Protein AF-A0A833H397-F1 (afdb_monomer)

Foldseek 3Di:
DDPVVVVVVVVVVVVVPCPPVPPPPPPLAAQPDAQCCQLVQVVCLVVVHWHPDKAWDFDRHRLNVQKNAFAAADDDADDDDPCVVPDSVPDPVRRSCRRCQQGLVQQAVPDLQGWHWGHDPFQQAFIKGKDFQFPFQKKKWFWFRLNDPQRRQQEKTFFKKKKWKKWFLDWDADPGGIMGTRIHTFDIDMDGDDSDSDIDMDGHPDRPDPVDPSVSTPTMMIMIGRHDIDHHPHYRITIIRYMYGDDDPDD

Solvent-accessible surface area (backbone atoms only — not comparable to full-atom values): 13464 Å² total; per-residue (Å²): 134,60,74,67,59,56,53,53,52,51,53,53,51,52,66,76,64,51,86,74,79,70,64,79,73,79,72,92,60,36,43,78,59,64,24,80,54,50,63,60,53,50,52,36,26,70,72,72,42,80,56,82,60,72,46,43,54,27,83,57,39,48,16,28,72,28,15,32,40,38,33,71,61,79,82,86,74,69,81,77,49,73,59,46,72,74,32,92,85,42,76,54,60,70,44,34,52,43,36,31,50,16,21,34,46,25,19,61,67,87,40,49,69,37,22,18,24,40,46,56,92,50,63,36,72,71,37,36,41,40,45,81,34,51,85,41,58,32,32,37,36,24,44,7,35,52,62,38,78,64,49,30,49,28,24,11,22,58,27,26,33,38,41,29,40,32,38,19,60,33,65,46,80,54,101,62,36,41,38,38,20,58,46,39,58,66,37,65,42,76,48,80,49,76,100,46,89,46,82,44,79,43,78,48,52,72,69,69,86,79,85,61,61,69,93,59,51,69,38,24,34,40,34,43,29,31,69,39,65,44,82,29,79,73,42,48,44,27,23,34,6,32,50,42,52,40,75,73,79,83,125

Mean predicted aligned error: 8.49 Å

pLDDT: mean 86.33, std 15.94, range [33.84, 98.88]

Organism: NCBI:txid183

Sequence (251 aa):
MNRISALIVSLLLFVLHAPSLLAQGYEGSACTKQNAELKRQLSSLRSGGPSSLSLHWAFLYGAEMFSSSYLKAEGAAPVLTKAEHEDPLVGTEGYDAWTCMYSAYRAQDNDTKTAWSEGVPGAGIGELLMVPVGTAKQARIWIGFGKTTELFKRNNRPKRVRLTILQAYGGGATQMGMAYSSLKYLSSTEVDLVDTNGWQTVALPDAPATGVPEHLIWARLLVIEILDIYKGTHYDDTLISEVQPIENSDG

Structure (mmCIF, N/CA/C/O backbone):
data_AF-A0A833H397-F1
#
_entry.id   AF-A0A833H397-F1
#
loop_
_atom_site.group_PDB
_atom_site.id
_atom_site.type_symbol
_atom_site.label_atom_id
_atom_site.label_alt_id
_atom_site.label_comp_id
_atom_site.label_asym_id
_atom_site.label_entity_id
_atom_site.label_seq_id
_atom_site.pdbx_PDB_ins_code
_atom_site.Cartn_x
_atom_site.Cartn_y
_atom_site.Cartn_z
_atom_site.occupancy
_atom_site.B_iso_or_equiv
_atom_site.auth_seq_id
_atom_site.auth_comp_id
_atom_site.auth_asym_id
_atom_site.auth_atom_id
_atom_site.pdbx_PDB_model_num
ATOM 1 N N . MET A 1 1 ? 33.969 18.673 48.859 1.00 53.72 1 MET A N 1
ATOM 2 C CA . MET A 1 1 ? 33.571 18.512 47.442 1.00 53.72 1 MET A CA 1
ATOM 3 C C . MET A 1 1 ? 33.553 19.886 46.794 1.00 53.72 1 MET A C 1
ATOM 5 O O . MET A 1 1 ? 32.798 20.745 47.231 1.00 53.72 1 MET A O 1
ATOM 9 N N . ASN A 1 2 ? 34.471 20.125 45.855 1.00 54.88 2 ASN A N 1
ATOM 10 C CA . ASN A 1 2 ? 34.707 21.439 45.253 1.00 54.88 2 ASN A CA 1
ATOM 11 C C . ASN A 1 2 ? 33.478 21.912 44.465 1.00 54.88 2 ASN A C 1
ATOM 13 O O . ASN A 1 2 ? 32.912 21.145 43.689 1.00 54.88 2 ASN A O 1
ATOM 17 N N . ARG A 1 3 ? 33.100 23.189 44.617 1.00 55.25 3 ARG A N 1
ATOM 18 C CA . ARG A 1 3 ? 31.973 23.817 43.892 1.00 55.25 3 ARG A CA 1
ATOM 19 C C . ARG A 1 3 ? 32.086 23.683 42.365 1.00 55.25 3 ARG A C 1
ATOM 21 O O . ARG A 1 3 ? 31.074 23.636 41.680 1.00 55.25 3 ARG A O 1
ATOM 28 N N . ILE A 1 4 ? 33.310 23.536 41.858 1.00 58.22 4 ILE A N 1
ATOM 29 C CA . ILE A 1 4 ? 33.620 23.287 40.443 1.00 58.22 4 ILE A CA 1
ATOM 30 C C . ILE A 1 4 ? 33.134 21.895 39.998 1.00 58.22 4 ILE A C 1
ATOM 32 O O . ILE A 1 4 ? 32.574 21.754 38.916 1.00 58.22 4 ILE A O 1
ATOM 36 N N . SER A 1 5 ? 33.258 20.873 40.850 1.00 55.97 5 SER A N 1
ATOM 37 C CA . SER A 1 5 ? 32.817 19.507 40.540 1.00 55.97 5 SER A CA 1
ATOM 38 C C . SER A 1 5 ? 31.290 19.388 40.482 1.00 55.97 5 SER A C 1
ATOM 40 O O . SER A 1 5 ? 30.773 18.639 39.664 1.00 55.97 5 SER A O 1
ATOM 42 N N . ALA A 1 6 ? 30.560 20.157 41.298 1.00 57.22 6 ALA A N 1
ATOM 43 C CA . ALA A 1 6 ? 29.095 20.178 41.262 1.00 57.22 6 ALA A CA 1
ATOM 44 C C . ALA A 1 6 ? 28.550 20.858 39.991 1.00 57.22 6 ALA A C 1
ATOM 46 O O . ALA A 1 6 ? 27.556 20.407 39.428 1.00 57.22 6 ALA A O 1
ATOM 47 N N . LEU A 1 7 ? 29.230 21.902 39.502 1.00 56.59 7 LEU A N 1
ATOM 48 C CA . LEU A 1 7 ? 28.838 22.611 38.281 1.00 56.59 7 LEU A CA 1
ATOM 49 C C . LEU A 1 7 ? 29.063 21.762 37.020 1.00 56.59 7 LEU A C 1
ATOM 51 O O . LEU A 1 7 ? 28.213 21.747 36.134 1.00 56.59 7 LEU A O 1
ATOM 55 N N . ILE A 1 8 ? 30.169 21.011 36.969 1.00 60.28 8 ILE A N 1
ATOM 56 C CA . ILE A 1 8 ? 30.474 20.094 35.859 1.00 60.28 8 ILE A CA 1
ATOM 57 C C . ILE A 1 8 ? 29.466 18.935 35.816 1.00 60.28 8 ILE A C 1
ATOM 59 O O . ILE A 1 8 ? 28.986 18.587 34.741 1.00 60.28 8 ILE A O 1
ATOM 63 N N . VAL A 1 9 ? 29.085 18.382 36.974 1.00 59.19 9 VAL A N 1
ATOM 64 C CA . VAL A 1 9 ? 28.077 17.310 37.051 1.00 59.19 9 VAL A CA 1
ATOM 65 C C . VAL A 1 9 ? 26.685 17.811 36.639 1.00 59.19 9 VAL A C 1
ATOM 67 O O . VAL A 1 9 ? 25.994 17.113 35.900 1.00 59.19 9 VAL A O 1
ATOM 70 N N . SER A 1 10 ? 26.293 19.035 37.018 1.00 57.72 10 SER A N 1
ATOM 71 C CA . SER A 1 10 ? 25.035 19.643 36.547 1.00 57.72 10 SER A CA 1
ATOM 72 C C . SER A 1 10 ? 25.026 19.923 35.042 1.00 57.72 10 SER A C 1
ATOM 74 O O . SER A 1 10 ? 23.998 19.728 34.399 1.00 57.72 10 SER A O 1
ATOM 76 N N . LEU A 1 11 ? 26.152 20.351 34.459 1.00 55.81 11 LEU A N 1
ATOM 77 C CA . LEU A 1 11 ? 26.244 20.595 33.016 1.00 55.81 11 LEU A CA 1
ATOM 78 C C . LEU A 1 11 ? 26.148 19.282 32.216 1.00 55.81 11 LEU A C 1
ATOM 80 O O . LEU A 1 11 ? 25.465 19.229 31.197 1.00 55.81 11 LEU A O 1
ATOM 84 N N . LEU A 1 12 ? 26.760 18.202 32.717 1.00 54.34 12 LEU A N 1
ATOM 85 C CA . LEU A 1 12 ? 26.650 16.854 32.144 1.00 54.34 12 LEU A CA 1
ATOM 86 C C . LEU A 1 12 ? 25.225 16.286 32.238 1.00 54.34 12 LEU A C 1
ATOM 88 O O . LEU A 1 12 ? 24.753 15.670 31.286 1.00 54.34 12 LEU A O 1
ATOM 92 N N . LEU A 1 13 ? 24.511 16.535 33.340 1.00 52.47 13 LEU A N 1
ATOM 93 C CA . LEU A 1 13 ? 23.104 16.141 33.487 1.00 52.47 13 LEU A CA 1
ATOM 94 C C . LEU A 1 13 ? 22.170 16.922 32.550 1.00 52.47 13 LEU A C 1
ATOM 96 O O . LEU A 1 13 ? 21.222 16.341 32.031 1.00 52.47 13 LEU A O 1
ATOM 100 N N . PHE A 1 14 ? 22.463 18.194 32.264 1.00 5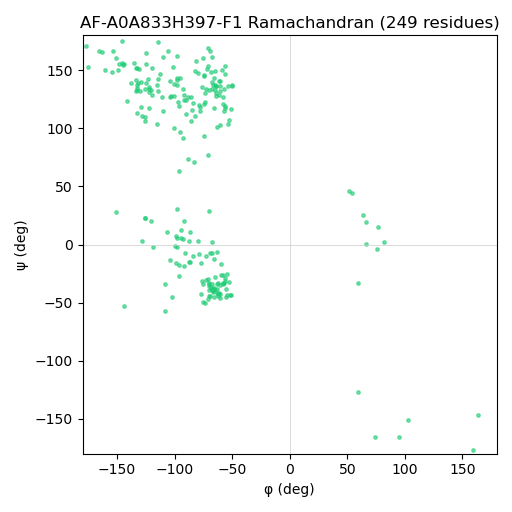0.47 14 PHE A N 1
ATOM 101 C CA . PHE A 1 14 ? 21.707 18.981 31.282 1.00 50.47 14 PHE A CA 1
ATOM 102 C C . PHE A 1 14 ? 21.903 18.488 29.841 1.00 50.47 14 PHE A C 1
ATOM 104 O O . PHE A 1 14 ? 20.942 18.456 29.076 1.00 50.47 14 PHE A O 1
ATOM 111 N N . VAL A 1 15 ? 23.110 18.043 29.475 1.00 51.50 15 VAL A N 1
ATOM 112 C CA . VAL A 1 15 ? 23.371 17.452 28.148 1.00 51.50 15 VAL A CA 1
ATOM 113 C C . VAL A 1 15 ? 22.694 16.083 28.003 1.00 51.50 15 VAL A C 1
ATOM 115 O O . VAL A 1 15 ? 22.192 15.756 26.933 1.00 51.50 15 VAL A O 1
ATOM 118 N N . LEU A 1 16 ? 22.595 15.310 29.089 1.00 48.69 16 LEU A N 1
ATOM 119 C CA . LEU A 1 16 ? 21.897 14.019 29.108 1.00 48.69 16 LEU A CA 1
ATOM 120 C C . LEU A 1 16 ? 20.364 14.140 29.190 1.00 48.69 16 LEU A C 1
ATOM 122 O O . LEU A 1 16 ? 19.676 13.126 29.096 1.00 48.69 16 LEU A O 1
ATOM 126 N N . HIS A 1 17 ? 19.812 15.340 29.400 1.00 43.53 17 HIS A N 1
ATOM 127 C CA . HIS A 1 17 ? 18.365 15.603 29.495 1.00 43.53 17 HIS A CA 1
ATOM 128 C C . HIS A 1 17 ? 17.866 16.600 28.439 1.00 43.53 17 HIS A C 1
ATOM 130 O O . HIS A 1 17 ? 16.789 17.173 28.591 1.00 43.53 17 HIS A O 1
ATOM 136 N N . ALA A 1 18 ? 18.610 16.791 27.348 1.00 40.09 18 ALA A N 1
ATOM 137 C CA . ALA A 1 18 ? 18.117 17.486 26.167 1.00 40.09 18 ALA A CA 1
ATOM 138 C C . ALA A 1 18 ? 17.532 16.462 25.171 1.00 40.09 18 ALA A C 1
ATOM 140 O O . ALA A 1 18 ? 18.266 15.970 24.314 1.00 40.09 18 ALA A O 1
ATOM 141 N N . PRO A 1 19 ? 16.221 16.138 25.208 1.00 43.00 19 PRO A N 1
ATOM 142 C CA . PRO A 1 19 ? 15.596 15.314 24.169 1.00 43.00 19 PRO A CA 1
ATOM 143 C C . PRO A 1 19 ? 15.538 16.020 22.798 1.00 43.00 19 PRO A C 1
ATOM 145 O O . PRO A 1 19 ? 15.027 15.457 21.837 1.00 43.00 19 PRO A O 1
ATOM 148 N N . SER A 1 20 ? 16.068 17.240 22.678 1.00 43.53 20 SER A N 1
ATOM 149 C CA . SER A 1 20 ? 15.933 18.100 21.498 1.00 43.53 20 SER A CA 1
ATOM 150 C C . SER A 1 20 ? 17.120 18.059 20.525 1.00 43.53 20 SER A C 1
ATOM 152 O O . SER A 1 20 ? 17.137 18.831 19.573 1.00 43.53 20 SER A O 1
ATOM 154 N N . LEU A 1 21 ? 18.118 17.195 20.742 1.00 36.12 21 LEU A N 1
ATOM 155 C CA . LEU A 1 21 ? 19.295 17.063 19.860 1.00 36.12 21 LEU A CA 1
ATOM 156 C C . LEU A 1 21 ? 19.208 15.898 18.864 1.00 36.12 21 LEU A C 1
ATOM 158 O O . LEU A 1 21 ? 20.153 15.645 18.125 1.00 36.12 21 LEU A O 1
ATOM 162 N N . LEU A 1 22 ? 18.052 15.241 18.786 1.00 38.09 22 LEU A N 1
ATOM 163 C CA . LEU A 1 22 ? 17.645 14.501 17.596 1.00 38.09 22 LEU A CA 1
ATOM 164 C C . LEU A 1 22 ? 16.739 15.414 16.771 1.00 38.09 22 LEU A C 1
ATOM 166 O O . LEU A 1 22 ? 15.555 15.141 16.585 1.00 38.09 22 LEU A O 1
ATOM 170 N N . ALA A 1 23 ? 17.297 16.532 16.298 1.00 37.75 23 ALA A N 1
ATOM 171 C CA . ALA A 1 23 ? 16.766 17.133 15.086 1.00 37.75 23 ALA A CA 1
ATOM 172 C C . ALA A 1 23 ? 16.713 15.992 14.068 1.00 37.75 23 ALA A C 1
ATOM 174 O O . ALA A 1 23 ? 17.738 15.359 13.809 1.00 37.75 23 ALA A O 1
ATOM 175 N N . GLN A 1 24 ? 15.508 15.648 13.615 1.00 46.12 24 GLN A N 1
ATOM 176 C CA . GLN A 1 24 ? 15.299 14.638 12.590 1.00 46.12 24 GLN A CA 1
ATOM 177 C C . GLN A 1 24 ? 16.179 15.045 11.414 1.00 46.12 24 GLN A C 1
ATOM 179 O O . GLN A 1 24 ? 15.891 16.035 10.743 1.00 46.12 24 GLN A O 1
ATOM 184 N N . GLY A 1 25 ? 17.310 14.359 11.244 1.00 33.84 25 GLY A N 1
ATOM 185 C CA . GLY A 1 25 ? 18.141 14.552 10.075 1.00 33.84 25 GLY A CA 1
ATOM 186 C C . GLY A 1 25 ? 17.239 14.274 8.890 1.00 33.84 25 GLY A C 1
ATOM 187 O O . GLY A 1 25 ? 16.725 13.164 8.769 1.00 33.84 25 GLY A O 1
ATOM 188 N N . TYR A 1 26 ? 16.975 15.301 8.089 1.00 45.09 26 TYR A N 1
ATOM 189 C CA . TYR A 1 26 ? 16.332 15.115 6.805 1.00 45.09 26 TYR A CA 1
ATOM 190 C C . TYR A 1 26 ? 17.264 14.219 5.996 1.00 45.09 26 TYR A C 1
ATOM 192 O O . TYR A 1 26 ? 18.333 14.644 5.556 1.00 45.09 26 TYR A O 1
ATOM 200 N N . GLU A 1 27 ? 16.906 12.944 5.891 1.00 52.56 27 GLU A N 1
ATOM 201 C CA . GLU A 1 27 ? 17.564 12.033 4.974 1.00 52.56 27 GLU A CA 1
ATOM 202 C C . GLU A 1 27 ? 17.052 12.423 3.588 1.00 52.56 27 GLU A C 1
ATOM 204 O O . GLU A 1 27 ? 15.963 12.032 3.183 1.00 52.56 27 GLU A O 1
ATOM 209 N N . GLY A 1 28 ? 17.792 13.295 2.901 1.00 60.03 28 GLY A N 1
ATOM 210 C CA . GLY A 1 28 ? 17.392 13.884 1.618 1.00 60.03 28 GLY A CA 1
ATOM 211 C C . GLY A 1 28 ? 17.395 12.917 0.436 1.00 60.03 28 GLY A C 1
ATOM 212 O O . GLY A 1 28 ? 17.638 13.338 -0.684 1.00 60.03 28 GLY A O 1
ATOM 213 N N . SER A 1 29 ? 17.173 11.625 0.677 1.00 72.38 29 SER A N 1
ATOM 214 C CA . SER A 1 29 ? 17.141 10.577 -0.341 1.00 72.38 29 SER A CA 1
ATOM 215 C C . SER A 1 29 ? 15.904 9.707 -0.140 1.00 72.38 29 SER A C 1
ATOM 217 O O . SER A 1 29 ? 15.822 8.985 0.860 1.00 72.38 29 SER A O 1
ATOM 219 N N . ALA A 1 30 ? 14.959 9.757 -1.079 1.00 83.31 30 ALA A N 1
ATOM 220 C CA . ALA A 1 30 ? 13.710 9.011 -0.978 1.00 83.31 30 ALA A CA 1
ATOM 221 C C . ALA A 1 30 ? 13.921 7.513 -1.258 1.00 83.31 30 ALA A C 1
ATOM 223 O O . ALA A 1 30 ? 14.740 7.130 -2.100 1.00 83.31 30 ALA A O 1
ATOM 224 N N . CYS A 1 31 ? 13.174 6.653 -0.559 1.00 86.00 31 CYS A N 1
ATOM 225 C CA . CYS A 1 31 ? 13.144 5.209 -0.802 1.00 86.00 31 CYS A CA 1
ATOM 226 C C . CYS A 1 31 ? 14.525 4.527 -0.857 1.00 86.00 31 CYS A C 1
ATOM 228 O O . CYS A 1 31 ? 14.781 3.663 -1.705 1.00 86.00 31 CYS A O 1
ATOM 230 N N . THR A 1 32 ? 15.408 4.835 0.094 1.00 80.62 32 THR A N 1
ATOM 231 C CA . THR A 1 32 ? 16.713 4.158 0.230 1.00 80.62 32 THR A CA 1
ATOM 232 C C . THR A 1 32 ? 16.714 3.009 1.244 1.00 80.62 32 THR A C 1
ATOM 234 O O . THR A 1 32 ? 17.594 2.140 1.197 1.00 80.62 32 THR A O 1
ATOM 237 N N . LYS A 1 33 ? 15.716 2.951 2.136 1.00 83.62 33 LYS A N 1
ATOM 238 C CA . LYS A 1 33 ? 15.602 1.963 3.219 1.00 83.62 33 LYS A CA 1
ATOM 239 C C . LYS A 1 33 ? 14.208 1.343 3.254 1.00 83.62 33 LYS A C 1
ATOM 241 O O . LYS A 1 33 ? 13.215 2.042 3.133 1.00 83.62 33 LYS A O 1
ATOM 246 N N . GLN A 1 34 ? 14.141 0.033 3.486 1.00 85.88 34 GLN A N 1
ATOM 247 C CA . GLN A 1 34 ? 12.878 -0.662 3.757 1.00 85.88 34 GLN A CA 1
ATOM 248 C C . GLN A 1 34 ? 12.480 -0.513 5.235 1.00 85.88 34 GLN A C 1
ATOM 250 O O . GLN A 1 34 ? 13.349 -0.465 6.112 1.00 85.88 34 GLN A O 1
ATOM 255 N N . ASN A 1 35 ? 11.178 -0.508 5.531 1.00 89.62 35 ASN A N 1
ATOM 256 C CA . ASN A 1 35 ? 10.671 -0.431 6.900 1.00 89.62 35 ASN A CA 1
ATOM 257 C C . ASN A 1 35 ? 10.526 -1.828 7.534 1.00 89.62 35 ASN A C 1
ATOM 259 O O . ASN A 1 35 ? 9.425 -2.336 7.766 1.00 89.62 35 ASN A O 1
ATOM 263 N N . ALA A 1 36 ? 11.668 -2.427 7.881 1.00 86.38 36 ALA A N 1
ATOM 264 C CA . ALA A 1 36 ? 11.735 -3.745 8.525 1.00 86.38 36 ALA A CA 1
ATOM 265 C C . ALA A 1 36 ? 10.991 -3.815 9.876 1.00 86.38 36 ALA A C 1
ATOM 267 O O . ALA A 1 36 ? 10.695 -4.898 10.382 1.00 86.38 36 ALA A O 1
ATOM 268 N N . GLU A 1 37 ? 10.687 -2.661 10.467 1.00 91.00 37 GLU A N 1
ATOM 269 C CA . GLU A 1 37 ? 10.091 -2.543 11.788 1.00 91.00 37 GLU A CA 1
ATOM 270 C C . GLU A 1 37 ? 8.555 -2.494 11.768 1.00 91.00 37 GLU A C 1
ATOM 272 O O . GLU A 1 37 ? 7.907 -2.799 12.777 1.00 91.00 37 GLU A O 1
ATOM 277 N N . LEU A 1 38 ? 7.953 -2.190 10.612 1.00 93.44 38 LEU A N 1
ATOM 278 C CA . LEU A 1 38 ? 6.513 -1.963 10.487 1.00 93.44 38 LEU A CA 1
ATOM 279 C C . LEU A 1 38 ? 5.680 -3.129 11.024 1.00 93.44 38 LEU A C 1
ATOM 281 O O . LEU A 1 38 ? 4.704 -2.925 11.745 1.00 93.44 38 LEU A O 1
ATOM 285 N N . LYS A 1 39 ? 6.079 -4.367 10.712 1.00 95.00 39 LYS A N 1
ATOM 286 C CA . LYS A 1 39 ? 5.363 -5.575 11.150 1.00 95.00 39 LYS A CA 1
ATOM 287 C C . LYS A 1 39 ? 5.351 -5.714 12.673 1.00 95.00 39 LYS A C 1
ATOM 289 O O . LYS A 1 39 ? 4.318 -6.053 13.259 1.00 95.00 39 LYS A O 1
ATOM 294 N N . ARG A 1 40 ? 6.480 -5.421 13.331 1.00 94.31 40 ARG A N 1
ATOM 295 C CA . ARG A 1 40 ? 6.602 -5.473 14.796 1.00 94.31 40 ARG A CA 1
ATOM 296 C C . ARG A 1 40 ? 5.781 -4.362 15.446 1.00 94.31 40 ARG A C 1
ATOM 298 O O . ARG A 1 40 ? 5.036 -4.632 16.387 1.00 94.31 40 ARG A O 1
ATOM 305 N N . GLN A 1 41 ? 5.850 -3.142 14.912 1.00 93.88 41 GLN A N 1
ATOM 306 C CA . GLN A 1 41 ? 5.050 -2.013 15.398 1.00 93.88 41 GLN A CA 1
ATOM 307 C C . GLN A 1 41 ? 3.549 -2.262 15.243 1.00 93.88 41 GLN A C 1
ATOM 309 O O . GLN A 1 41 ? 2.797 -2.036 16.189 1.00 93.88 41 GLN A O 1
ATOM 314 N N . LEU A 1 42 ? 3.108 -2.787 14.096 1.00 94.88 42 LEU A N 1
ATOM 315 C CA . LEU A 1 42 ? 1.708 -3.146 13.878 1.00 94.88 42 LEU A CA 1
ATOM 316 C C . LEU A 1 42 ? 1.245 -4.229 14.857 1.00 94.88 42 LEU A C 1
ATOM 318 O O . LEU A 1 42 ? 0.148 -4.135 15.404 1.00 94.88 42 LEU A O 1
ATOM 322 N N . SER A 1 43 ? 2.086 -5.233 15.114 1.00 94.06 43 SER A N 1
ATOM 323 C CA . SER A 1 43 ? 1.792 -6.284 16.094 1.00 94.06 43 SER A CA 1
ATOM 324 C C . SER A 1 43 ? 1.635 -5.710 17.507 1.00 94.06 43 SER A C 1
ATOM 326 O O . SER A 1 43 ? 0.676 -6.048 18.196 1.00 94.06 43 SER A O 1
ATOM 328 N N . SER A 1 44 ? 2.510 -4.779 17.901 1.00 94.12 44 SER A N 1
ATOM 329 C CA . SER A 1 44 ? 2.404 -4.052 19.172 1.00 94.12 44 SER A CA 1
ATOM 330 C C . SER A 1 44 ? 1.097 -3.255 19.270 1.00 94.12 44 SER A C 1
ATOM 332 O O . SER A 1 44 ? 0.384 -3.359 20.269 1.00 94.12 44 SER A O 1
ATOM 334 N N . LEU A 1 45 ? 0.725 -2.518 18.214 1.00 93.94 45 LEU A N 1
ATOM 335 C CA . LEU A 1 45 ? -0.538 -1.770 18.163 1.00 93.94 45 LEU A CA 1
ATOM 336 C C . LEU A 1 45 ? -1.759 -2.692 18.300 1.00 93.94 45 LEU A C 1
ATOM 338 O O . LEU A 1 45 ? -2.687 -2.365 19.039 1.00 93.94 45 LEU A O 1
ATOM 342 N N . ARG A 1 46 ? -1.751 -3.852 17.629 1.00 93.38 46 ARG A N 1
ATOM 343 C CA . ARG A 1 46 ? -2.817 -4.868 17.721 1.00 93.38 46 ARG A CA 1
ATOM 344 C C . ARG A 1 46 ? -2.989 -5.398 19.149 1.00 93.38 46 ARG A C 1
ATOM 346 O O . ARG A 1 46 ? -4.114 -5.656 19.561 1.00 93.38 46 ARG A O 1
ATOM 353 N N . SER A 1 47 ? -1.906 -5.513 19.920 1.00 92.88 47 SER A N 1
ATOM 354 C CA . SER A 1 47 ? -1.943 -5.930 21.330 1.00 92.88 47 SER A CA 1
ATOM 355 C C . SER A 1 47 ? -2.184 -4.784 22.327 1.00 92.88 47 SER A C 1
ATOM 357 O O . SER A 1 47 ? -2.007 -4.978 23.527 1.00 92.88 47 SER A O 1
ATOM 359 N N . GLY A 1 48 ? -2.556 -3.584 21.863 1.00 88.31 48 GLY A N 1
ATOM 360 C CA . GLY A 1 48 ? -2.789 -2.418 22.726 1.00 88.31 48 GLY A CA 1
ATOM 361 C C . GLY A 1 48 ? -1.514 -1.739 23.241 1.00 88.31 48 GLY A C 1
ATOM 362 O O . GLY A 1 48 ? -1.575 -0.948 24.181 1.00 88.31 48 GLY A O 1
ATOM 363 N N . GLY A 1 49 ? -0.361 -2.045 22.644 1.00 88.88 49 GLY A N 1
ATOM 364 C CA . GLY A 1 49 ? 0.912 -1.402 22.944 1.00 88.88 49 GLY A CA 1
ATOM 365 C C . GLY A 1 49 ? 0.969 0.059 22.473 1.00 88.88 49 GLY A C 1
ATOM 366 O O . GLY A 1 49 ? 0.118 0.514 21.701 1.00 88.88 49 GLY A O 1
ATOM 367 N N . PRO A 1 50 ? 1.972 0.827 22.933 1.00 84.38 50 PRO A N 1
ATOM 368 C CA . PRO A 1 50 ? 2.126 2.226 22.555 1.00 84.38 50 PRO A CA 1
ATOM 369 C C . PRO A 1 50 ? 2.500 2.378 21.074 1.00 84.38 50 PRO A C 1
ATOM 371 O O . PRO A 1 50 ? 3.233 1.563 20.510 1.00 84.38 50 PRO A O 1
ATOM 374 N N . SER A 1 51 ? 2.051 3.475 20.458 1.00 81.62 51 SER A N 1
ATOM 375 C CA . SER A 1 51 ? 2.478 3.852 19.109 1.00 81.62 51 SER A CA 1
ATOM 376 C C . SER A 1 51 ? 3.863 4.483 19.130 1.00 81.62 51 SER A C 1
ATOM 378 O O . SER A 1 51 ? 4.023 5.591 19.635 1.00 81.62 51 SER A O 1
ATOM 380 N N . SER A 1 52 ? 4.837 3.823 18.505 1.00 80.69 52 SER A N 1
ATOM 381 C CA . SER A 1 52 ? 6.123 4.427 18.118 1.00 80.69 52 SER A CA 1
ATOM 382 C C . SER A 1 52 ? 6.174 4.838 16.641 1.00 80.69 52 SER A C 1
ATOM 384 O O . SER A 1 52 ? 7.172 5.395 16.193 1.00 80.69 52 SER A O 1
ATOM 386 N N . LEU A 1 53 ? 5.101 4.581 15.885 1.00 83.81 53 LEU A N 1
ATOM 387 C CA . LEU A 1 53 ? 4.971 4.971 14.484 1.00 83.81 53 LEU A CA 1
ATOM 388 C C . LEU A 1 53 ? 4.738 6.481 14.367 1.00 83.81 53 LEU A C 1
ATOM 390 O O . LEU A 1 53 ? 3.762 7.015 14.903 1.00 83.81 53 LEU A O 1
ATOM 394 N N . SER A 1 54 ? 5.629 7.133 13.628 1.00 83.25 54 SER A N 1
ATOM 395 C CA . SER A 1 54 ? 5.453 8.474 13.081 1.00 83.25 54 SER A CA 1
ATOM 396 C C . SER A 1 54 ? 5.623 8.355 11.576 1.00 83.25 54 SER A C 1
ATOM 398 O O . SER A 1 54 ? 6.679 7.936 11.108 1.00 83.25 54 SER A O 1
ATOM 400 N N . LEU A 1 55 ? 4.569 8.667 10.836 1.00 88.44 55 LEU A N 1
ATOM 401 C CA . LEU A 1 55 ? 4.508 8.480 9.394 1.00 88.44 55 LEU A CA 1
ATOM 402 C C . LEU A 1 55 ? 4.406 9.834 8.709 1.00 88.44 55 LEU A C 1
ATOM 404 O O . LEU A 1 55 ? 3.711 10.723 9.200 1.00 88.44 55 LEU A O 1
ATOM 408 N N . HIS A 1 56 ? 5.069 9.978 7.568 1.00 87.88 56 HIS A N 1
ATOM 409 C CA . HIS A 1 56 ? 4.999 11.177 6.744 1.00 87.88 56 HIS A CA 1
ATOM 410 C C . HIS A 1 56 ? 4.669 10.774 5.313 1.00 87.88 56 HIS A C 1
ATOM 412 O O . HIS A 1 56 ? 5.452 10.095 4.662 1.00 87.88 56 HIS A O 1
ATOM 418 N N . TRP A 1 57 ? 3.462 11.113 4.873 1.00 84.75 57 TRP A N 1
ATOM 419 C CA . TRP A 1 57 ? 2.993 10.868 3.517 1.00 84.75 57 TRP A CA 1
ATOM 420 C C . TRP A 1 57 ? 3.219 12.126 2.692 1.00 84.75 57 TRP A C 1
ATOM 422 O O . TRP A 1 57 ? 2.420 13.065 2.751 1.00 84.75 57 TRP A O 1
ATOM 432 N N . ALA A 1 58 ? 4.323 12.154 1.958 1.00 81.81 58 ALA A N 1
ATOM 433 C CA . ALA A 1 58 ? 4.653 13.196 1.001 1.00 81.81 58 ALA A CA 1
ATOM 434 C C . ALA A 1 58 ? 4.923 12.582 -0.374 1.00 81.81 58 ALA A C 1
ATOM 436 O O . ALA A 1 58 ? 5.085 11.370 -0.506 1.00 81.81 58 ALA A O 1
ATOM 437 N N . PHE A 1 59 ? 4.933 13.424 -1.409 1.00 77.19 59 PHE A N 1
ATOM 438 C CA . PHE A 1 59 ? 5.286 13.005 -2.765 1.00 77.19 59 PHE A CA 1
ATOM 439 C C . PHE A 1 59 ? 6.646 12.292 -2.751 1.00 77.19 59 PHE A C 1
ATOM 441 O O . PHE A 1 59 ? 7.664 12.944 -2.543 1.00 77.19 59 PHE A O 1
ATOM 448 N N . LEU A 1 60 ? 6.639 10.964 -2.926 1.00 76.88 60 LEU A N 1
ATOM 449 C CA . LEU A 1 60 ? 7.782 10.034 -2.859 1.00 76.88 60 LEU A CA 1
ATOM 450 C C . LEU A 1 60 ? 8.555 9.983 -1.521 1.00 76.88 60 LEU A C 1
ATOM 452 O O . LEU A 1 60 ? 8.995 8.904 -1.130 1.00 76.88 60 LEU A O 1
ATOM 456 N N . TYR A 1 61 ? 8.682 11.085 -0.783 1.00 80.31 61 TYR A N 1
ATOM 457 C CA . TYR A 1 61 ? 9.348 11.139 0.519 1.00 80.31 61 TYR A CA 1
ATOM 458 C C . TYR A 1 61 ? 8.506 10.495 1.622 1.00 80.31 61 TYR A C 1
ATOM 460 O O . TYR A 1 61 ? 7.323 10.801 1.788 1.00 80.31 61 TYR A O 1
ATOM 468 N N . GLY A 1 62 ? 9.128 9.604 2.397 1.00 82.81 62 GLY A N 1
ATOM 469 C CA . GLY A 1 62 ? 8.468 8.877 3.478 1.00 82.81 62 GLY A CA 1
ATOM 470 C C . GLY A 1 62 ? 7.560 7.746 2.994 1.00 82.81 62 GLY A C 1
ATOM 471 O O . GLY A 1 62 ? 7.064 6.977 3.819 1.00 82.81 62 GLY A O 1
ATOM 472 N N . ALA A 1 63 ? 7.382 7.580 1.678 1.00 83.50 63 ALA A N 1
ATOM 473 C CA . ALA A 1 63 ? 6.603 6.498 1.082 1.00 83.50 63 ALA A CA 1
ATOM 474 C C . ALA A 1 63 ? 7.123 5.115 1.504 1.00 83.50 63 ALA A C 1
ATOM 476 O O . ALA A 1 63 ? 6.349 4.178 1.695 1.00 83.50 63 ALA A O 1
ATOM 477 N N . GLU A 1 64 ? 8.431 4.986 1.718 1.00 85.81 64 GLU A N 1
ATOM 478 C CA . GLU A 1 64 ? 9.060 3.773 2.232 1.00 85.81 64 GLU A CA 1
ATOM 479 C C . GLU A 1 64 ? 8.551 3.357 3.619 1.00 85.81 64 GLU A C 1
ATOM 481 O O . GLU A 1 64 ? 8.545 2.169 3.942 1.00 85.81 64 GLU A O 1
ATOM 486 N N . MET A 1 65 ? 8.059 4.303 4.426 1.00 90.56 65 MET A N 1
ATOM 487 C CA . MET A 1 65 ? 7.529 4.023 5.763 1.00 90.56 65 MET A CA 1
ATOM 488 C C . MET A 1 65 ? 6.128 3.405 5.730 1.00 90.56 65 MET A C 1
ATOM 490 O O . MET A 1 65 ? 5.697 2.821 6.726 1.00 90.56 65 MET A O 1
ATOM 494 N N . PHE A 1 66 ? 5.439 3.496 4.590 1.00 94.75 66 PHE A N 1
ATOM 495 C CA . PHE A 1 66 ? 4.076 3.008 4.376 1.00 94.75 66 PHE A CA 1
ATOM 496 C C . PHE A 1 66 ? 4.021 1.601 3.776 1.00 94.75 66 PHE A C 1
ATOM 498 O O . PHE A 1 66 ? 2.965 1.140 3.361 1.00 94.75 66 PHE A O 1
ATOM 505 N N . SER A 1 67 ? 5.130 0.872 3.750 1.00 96.50 67 SER A N 1
ATOM 506 C CA . SER A 1 67 ? 5.129 -0.556 3.422 1.00 96.50 67 SER A CA 1
ATOM 507 C C . SER A 1 67 ? 6.183 -1.278 4.245 1.00 96.50 67 SER A C 1
ATOM 509 O O . SER A 1 67 ? 7.138 -0.649 4.685 1.00 96.50 67 SER A O 1
ATOM 511 N N . SER A 1 68 ? 6.028 -2.579 4.501 1.00 96.50 68 SER A N 1
ATOM 512 C CA . SER A 1 68 ? 7.069 -3.334 5.222 1.00 96.50 68 SER A CA 1
ATOM 513 C C . SER A 1 68 ? 8.316 -3.554 4.369 1.00 96.50 68 SER A C 1
ATOM 515 O O . SER A 1 68 ? 9.428 -3.618 4.892 1.00 96.50 68 SER A O 1
ATOM 517 N N . SER A 1 69 ? 8.131 -3.630 3.055 1.00 96.06 69 SER A N 1
ATOM 518 C CA . SER A 1 69 ? 9.188 -3.676 2.057 1.00 96.06 69 SER A CA 1
ATOM 519 C C . SER A 1 69 ? 8.675 -3.117 0.733 1.00 96.06 69 SER A C 1
ATOM 521 O O . SER A 1 69 ? 7.470 -2.959 0.526 1.00 96.06 69 SER A O 1
ATOM 523 N N . TYR A 1 70 ? 9.607 -2.839 -0.169 1.00 95.75 70 TYR A N 1
ATOM 524 C CA . TYR A 1 70 ? 9.305 -2.588 -1.567 1.00 95.75 70 TYR A CA 1
ATOM 525 C C . TYR A 1 70 ? 10.471 -3.039 -2.447 1.00 95.75 70 TYR A C 1
ATOM 527 O O . TYR A 1 70 ? 11.634 -3.025 -2.007 1.00 95.75 70 TYR A O 1
ATOM 535 N N . LEU A 1 71 ? 10.156 -3.445 -3.677 1.00 95.44 71 LEU A N 1
ATOM 536 C CA . LEU A 1 71 ? 11.149 -3.808 -4.679 1.00 95.44 71 LEU A CA 1
ATOM 537 C C . LEU A 1 71 ? 11.989 -2.577 -5.025 1.00 95.44 71 LEU A C 1
ATOM 539 O O . LEU A 1 71 ? 11.471 -1.507 -5.350 1.00 95.44 71 LEU A O 1
ATOM 543 N N . LYS A 1 72 ? 13.311 -2.711 -4.948 1.00 93.00 72 LYS A N 1
ATOM 544 C CA . LYS A 1 72 ? 14.212 -1.635 -5.366 1.00 93.00 72 LYS A CA 1
ATOM 545 C C . LYS A 1 72 ? 14.237 -1.562 -6.887 1.00 93.00 72 LYS A C 1
ATOM 547 O O . LYS A 1 72 ? 14.164 -2.589 -7.554 1.00 93.00 72 LYS A O 1
ATOM 552 N N . ALA A 1 73 ? 14.374 -0.357 -7.432 1.00 91.25 73 ALA A N 1
ATOM 553 C CA . ALA A 1 73 ? 14.589 -0.221 -8.862 1.00 91.25 73 ALA A CA 1
ATOM 554 C C . ALA A 1 73 ? 15.883 -0.918 -9.295 1.00 91.25 73 ALA A C 1
ATOM 556 O O . ALA A 1 73 ? 16.911 -0.858 -8.617 1.00 91.25 73 ALA A O 1
ATOM 557 N N . GLU A 1 74 ? 15.810 -1.554 -10.457 1.00 87.06 74 GLU A N 1
ATOM 558 C CA . GLU A 1 74 ? 16.947 -2.162 -11.132 1.00 87.06 74 GLU A CA 1
ATOM 559 C C . GLU A 1 74 ? 17.306 -1.364 -12.392 1.00 87.06 74 GLU A C 1
ATOM 561 O O . GLU A 1 74 ? 16.505 -0.593 -12.929 1.00 87.06 74 GLU A O 1
ATOM 566 N N . GLY A 1 75 ? 18.528 -1.564 -12.885 1.00 89.31 75 GLY A N 1
ATOM 567 C CA . GLY A 1 75 ? 19.053 -0.875 -14.062 1.00 89.31 75 GLY A CA 1
ATOM 568 C C . GLY 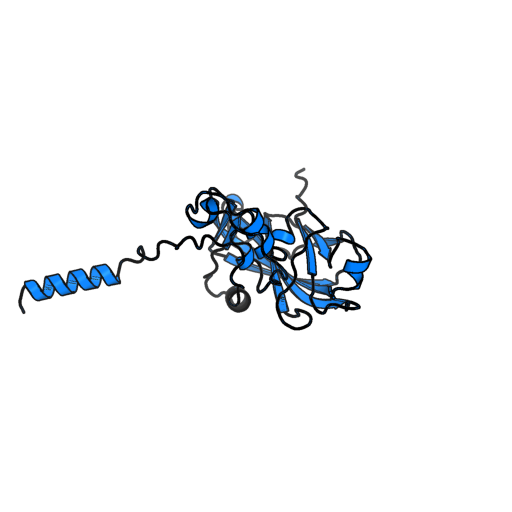A 1 75 ? 19.874 0.369 -13.724 1.00 89.31 75 GLY A C 1
ATOM 569 O O . GLY A 1 75 ? 20.331 0.556 -12.598 1.00 89.31 75 GLY A O 1
ATOM 570 N N . ALA A 1 76 ? 20.120 1.200 -14.738 1.00 90.44 76 ALA A N 1
ATOM 571 C CA . ALA A 1 76 ? 20.906 2.417 -14.581 1.00 90.44 76 ALA A CA 1
ATOM 572 C C . ALA A 1 76 ? 20.056 3.522 -13.940 1.00 90.44 76 ALA A C 1
ATOM 574 O O . ALA A 1 76 ? 19.042 3.933 -14.508 1.00 90.44 76 ALA A O 1
ATOM 575 N N . ALA A 1 77 ? 20.489 4.005 -12.776 1.00 89.88 77 ALA A N 1
ATOM 576 C CA . ALA A 1 77 ? 19.897 5.176 -12.146 1.00 89.88 77 ALA A CA 1
ATOM 577 C C . ALA A 1 77 ? 20.120 6.434 -13.009 1.00 89.88 77 ALA A C 1
ATOM 579 O O . ALA A 1 77 ? 21.154 6.535 -13.684 1.00 89.88 77 ALA A O 1
ATOM 580 N N . PRO A 1 78 ? 19.196 7.411 -12.976 1.00 90.00 78 PRO A N 1
ATOM 581 C CA . PRO A 1 78 ? 19.438 8.734 -13.534 1.00 90.00 78 PRO A CA 1
ATOM 582 C C . PRO A 1 78 ? 20.723 9.341 -12.963 1.00 90.00 78 PRO A C 1
ATOM 584 O O . PRO A 1 78 ? 20.987 9.252 -11.764 1.00 90.00 78 PRO A O 1
ATOM 587 N N . VAL A 1 79 ? 21.534 9.950 -13.827 1.00 89.12 79 VAL A N 1
ATOM 588 C CA . VAL A 1 79 ? 22.750 10.647 -13.398 1.00 89.12 79 VAL A CA 1
ATOM 589 C C . VAL A 1 79 ? 22.344 11.994 -12.823 1.00 89.12 79 VAL A C 1
ATOM 591 O O . VAL A 1 79 ? 21.794 12.823 -13.547 1.00 89.12 79 VAL A O 1
ATOM 594 N N . LEU A 1 80 ? 22.635 12.208 -11.542 1.00 86.50 80 LEU A N 1
ATOM 595 C CA . LEU A 1 80 ? 22.458 13.507 -10.909 1.00 86.50 80 LEU A CA 1
ATOM 596 C C . LEU A 1 80 ? 23.415 14.528 -11.534 1.00 86.50 80 LEU A C 1
ATOM 598 O O . LEU A 1 80 ? 24.591 14.261 -11.799 1.00 86.50 80 LEU A O 1
ATOM 602 N N . THR A 1 81 ? 22.901 15.723 -11.777 1.00 86.56 81 THR A N 1
ATOM 603 C CA . THR A 1 81 ? 23.695 16.877 -12.171 1.00 86.56 81 THR A CA 1
ATOM 604 C C . THR A 1 81 ? 24.590 17.321 -11.018 1.00 86.56 81 THR A C 1
ATOM 606 O O . THR A 1 81 ? 24.356 17.031 -9.845 1.00 86.56 81 THR A O 1
ATOM 609 N N . LYS A 1 82 ? 25.628 18.097 -11.343 1.00 85.44 82 LYS A N 1
ATOM 610 C CA . LYS A 1 82 ? 26.491 18.708 -10.327 1.00 85.44 82 LYS A CA 1
ATOM 611 C C . LYS A 1 82 ? 25.688 19.548 -9.320 1.00 85.44 82 LYS A C 1
ATOM 613 O O . LYS A 1 82 ? 25.993 19.509 -8.137 1.00 85.44 82 LYS A O 1
ATOM 618 N N . ALA A 1 83 ? 24.664 20.267 -9.786 1.00 83.88 83 ALA A N 1
ATOM 619 C CA . ALA A 1 83 ? 23.814 21.087 -8.928 1.00 83.88 83 ALA A CA 1
ATOM 620 C C . ALA A 1 83 ? 22.995 20.233 -7.946 1.00 83.88 83 ALA A C 1
ATOM 622 O O . ALA A 1 83 ? 22.996 20.532 -6.761 1.00 83.88 83 ALA A O 1
ATOM 623 N N . GLU A 1 84 ? 22.388 19.137 -8.411 1.00 83.88 84 GLU A N 1
ATOM 624 C CA . GLU A 1 84 ? 21.647 18.191 -7.554 1.00 83.88 84 GLU A CA 1
ATOM 625 C C . GLU A 1 84 ? 22.550 17.477 -6.534 1.00 83.88 84 GLU A C 1
ATOM 627 O O . GLU A 1 84 ? 22.105 17.095 -5.457 1.00 83.88 84 GLU A O 1
ATOM 632 N N . HIS A 1 85 ? 23.836 17.297 -6.846 1.00 80.19 85 HIS A N 1
ATOM 633 C CA . HIS A 1 85 ? 24.806 16.761 -5.890 1.00 80.19 85 HIS A CA 1
ATOM 634 C C . HIS A 1 85 ? 25.234 17.768 -4.816 1.00 80.19 85 HIS A C 1
ATOM 636 O O . HIS A 1 85 ? 25.565 17.363 -3.701 1.00 80.19 85 HIS A O 1
ATOM 642 N N . GLU A 1 86 ? 25.310 19.053 -5.163 1.00 81.31 86 GLU A N 1
ATOM 643 C CA . GLU A 1 86 ? 25.889 20.095 -4.307 1.00 81.31 86 GLU A CA 1
ATOM 644 C C . GLU A 1 86 ? 24.837 20.857 -3.489 1.00 81.31 86 GLU A C 1
ATOM 646 O O . GLU A 1 86 ? 25.165 21.351 -2.409 1.00 81.31 86 GLU A O 1
ATOM 651 N N . ASP A 1 87 ? 23.592 20.938 -3.967 1.00 74.00 87 ASP A N 1
ATOM 652 C CA . ASP A 1 87 ? 22.513 21.686 -3.325 1.00 74.00 87 ASP A CA 1
ATOM 653 C C . ASP A 1 87 ? 21.280 20.794 -3.076 1.00 74.00 87 ASP A C 1
ATOM 655 O O . ASP A 1 87 ? 20.563 20.460 -4.020 1.00 74.00 87 ASP A O 1
ATOM 659 N N . PRO A 1 88 ? 20.972 20.444 -1.811 1.00 65.31 88 PRO A N 1
ATOM 660 C CA . PRO A 1 88 ? 19.796 19.645 -1.468 1.00 65.31 88 PRO A CA 1
ATOM 661 C C . PRO A 1 88 ? 18.460 20.370 -1.714 1.00 65.31 88 PRO A C 1
ATOM 663 O O . PRO A 1 88 ? 17.404 19.761 -1.546 1.00 65.31 88 PRO A O 1
ATOM 666 N N . LEU A 1 89 ? 18.478 21.662 -2.065 1.00 66.94 89 LEU A N 1
ATOM 667 C CA . LEU A 1 89 ? 17.299 22.417 -2.503 1.00 66.94 89 LEU A CA 1
ATOM 668 C C . LEU A 1 89 ? 17.050 22.292 -4.012 1.00 66.94 89 LEU A C 1
ATOM 670 O O . LEU A 1 89 ? 15.960 22.632 -4.478 1.00 66.94 89 LEU A O 1
ATOM 674 N N . VAL A 1 90 ? 18.034 21.817 -4.780 1.00 72.56 90 VAL A N 1
ATOM 675 C CA . VAL A 1 90 ? 17.855 21.476 -6.191 1.00 72.56 90 VAL A CA 1
ATOM 676 C C . VAL A 1 90 ? 17.242 20.080 -6.244 1.00 72.56 90 VAL A C 1
ATOM 678 O O . VAL A 1 90 ? 17.867 19.096 -5.862 1.00 72.56 90 VAL A O 1
ATOM 681 N N . GLY A 1 91 ? 15.979 20.017 -6.668 1.00 70.94 91 GLY A N 1
ATOM 682 C CA . GLY A 1 91 ? 15.176 18.800 -6.596 1.00 70.94 91 GLY A CA 1
ATOM 683 C C . GLY A 1 91 ? 15.761 17.637 -7.396 1.00 70.94 91 GLY A C 1
ATOM 684 O O . GLY A 1 91 ? 16.156 17.801 -8.545 1.00 70.94 91 GL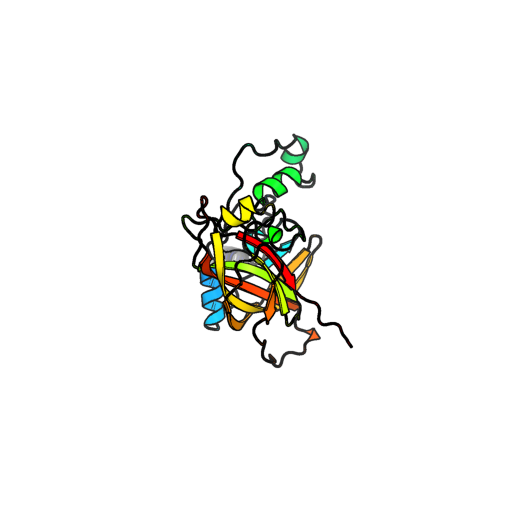Y A O 1
ATOM 685 N N . THR A 1 92 ? 15.738 16.450 -6.796 1.00 82.75 92 THR A N 1
ATOM 686 C CA . THR A 1 92 ? 16.231 15.181 -7.350 1.00 82.75 92 THR A CA 1
ATOM 687 C C . THR A 1 92 ? 15.109 14.330 -7.946 1.00 82.75 92 THR A C 1
ATOM 689 O O . THR A 1 92 ? 15.179 13.103 -7.936 1.00 82.75 92 THR A O 1
ATOM 692 N N . GLU A 1 93 ? 14.056 14.962 -8.477 1.00 82.50 93 GLU A N 1
ATOM 693 C CA . GLU A 1 93 ? 12.775 14.314 -8.806 1.00 82.50 93 GLU A CA 1
ATOM 694 C C . GLU A 1 93 ? 12.922 13.063 -9.680 1.00 82.50 93 GLU A C 1
ATOM 696 O O . GLU A 1 93 ? 12.291 12.042 -9.416 1.00 82.50 93 GLU A O 1
ATOM 701 N N . GLY A 1 94 ? 13.769 13.116 -10.713 1.00 87.25 94 GLY A N 1
ATOM 702 C CA . GLY A 1 94 ? 13.994 11.970 -11.594 1.00 87.25 94 GLY A CA 1
ATOM 703 C C . GLY A 1 94 ? 14.683 10.806 -10.879 1.00 87.25 94 GLY A C 1
ATOM 704 O O . GLY A 1 94 ? 14.315 9.648 -11.083 1.00 87.25 94 GLY A O 1
ATOM 705 N N . TYR A 1 95 ? 15.656 11.112 -10.021 1.00 89.00 95 TYR A N 1
ATOM 706 C CA . TYR A 1 95 ? 16.360 10.119 -9.216 1.00 89.00 95 TYR A CA 1
ATOM 707 C C . TYR A 1 95 ? 15.453 9.535 -8.127 1.00 89.00 95 TYR A C 1
ATOM 709 O O . TYR A 1 95 ? 15.384 8.316 -7.997 1.00 89.00 95 TYR A O 1
ATOM 717 N N . ASP A 1 96 ? 14.687 10.370 -7.424 1.00 88.75 96 ASP A N 1
ATOM 718 C CA . ASP A 1 96 ? 13.728 9.936 -6.404 1.00 88.75 96 ASP A CA 1
ATOM 719 C C . ASP A 1 96 ? 12.592 9.104 -7.013 1.00 88.75 96 ASP A C 1
ATOM 721 O O . ASP A 1 96 ? 12.192 8.080 -6.465 1.00 88.75 96 ASP A O 1
ATOM 725 N N . ALA A 1 97 ? 12.100 9.472 -8.200 1.00 90.06 97 ALA A N 1
ATOM 726 C CA . ALA A 1 97 ? 11.120 8.668 -8.928 1.00 90.06 97 ALA A CA 1
ATOM 727 C C . ALA A 1 97 ? 11.672 7.286 -9.304 1.00 90.06 97 ALA A C 1
ATOM 729 O O . ALA A 1 97 ? 10.905 6.317 -9.330 1.00 90.06 97 ALA A O 1
ATOM 730 N N . TRP A 1 98 ? 12.977 7.197 -9.583 1.00 92.19 98 TRP A N 1
ATOM 731 C CA . TRP A 1 98 ? 13.667 5.939 -9.843 1.00 92.19 98 TRP A CA 1
ATOM 732 C C . TRP A 1 98 ? 13.856 5.128 -8.556 1.00 92.19 98 TRP A C 1
ATOM 734 O O . TRP A 1 98 ? 13.454 3.971 -8.526 1.00 92.19 98 TRP A O 1
ATOM 744 N N . THR A 1 99 ?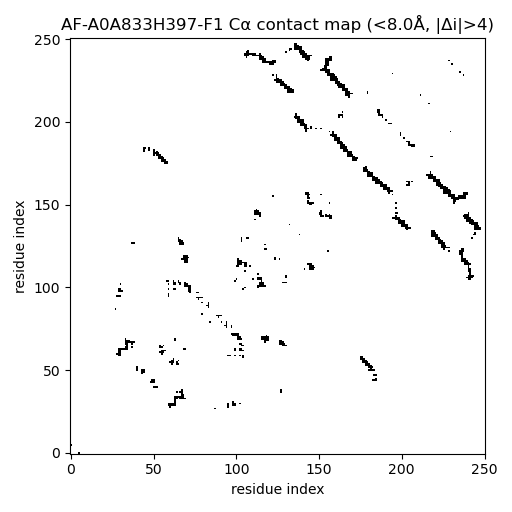 14.373 5.700 -7.464 1.00 92.19 99 THR A N 1
ATOM 745 C CA . THR A 1 99 ? 14.543 4.956 -6.199 1.00 92.19 99 THR A CA 1
ATOM 746 C C . THR A 1 99 ? 13.205 4.498 -5.612 1.00 92.19 99 THR A C 1
ATOM 748 O O . THR A 1 99 ? 13.110 3.397 -5.067 1.00 92.19 99 THR A O 1
ATOM 751 N N . CYS A 1 100 ? 12.151 5.297 -5.784 1.00 92.81 100 CYS A N 1
ATOM 752 C CA . CYS A 1 100 ? 10.783 5.010 -5.360 1.00 92.81 100 CYS A CA 1
ATOM 753 C C . CYS A 1 100 ? 9.922 4.319 -6.432 1.00 92.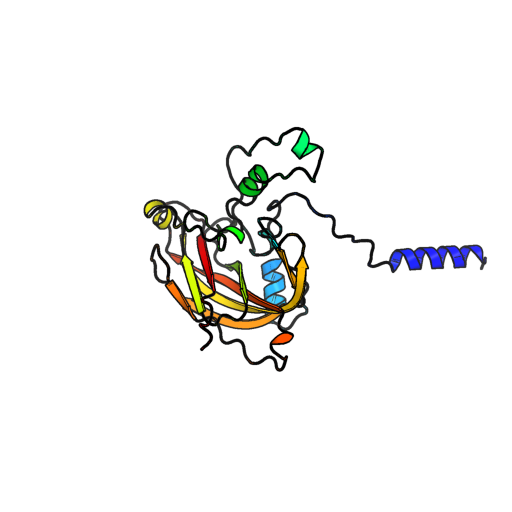81 100 CYS A C 1
ATOM 755 O O . CYS A 1 100 ? 8.691 4.367 -6.352 1.00 92.81 100 CYS A O 1
ATOM 757 N N . MET A 1 101 ? 10.523 3.682 -7.444 1.00 94.81 101 MET A N 1
ATOM 758 C CA . MET A 1 101 ? 9.791 3.102 -8.583 1.00 94.81 101 MET A CA 1
ATOM 759 C C . MET A 1 101 ? 8.659 2.147 -8.182 1.00 94.81 101 MET A C 1
ATOM 761 O O . MET A 1 101 ? 7.648 2.115 -8.876 1.00 94.81 101 MET A O 1
ATOM 765 N N . TYR A 1 102 ? 8.815 1.419 -7.072 1.00 96.19 102 TYR A N 1
ATOM 766 C CA . TYR A 1 102 ? 7.825 0.465 -6.560 1.00 96.19 102 TYR A CA 1
ATOM 767 C C . TYR A 1 102 ? 7.419 0.724 -5.101 1.00 96.19 102 TYR A C 1
ATOM 769 O O . TYR A 1 102 ? 6.990 -0.195 -4.404 1.00 96.19 102 TYR A O 1
ATOM 777 N N . SER A 1 103 ? 7.586 1.954 -4.602 1.00 95.94 103 SER A N 1
ATOM 778 C CA . SER A 1 103 ? 7.255 2.297 -3.211 1.00 95.94 103 SER A CA 1
ATOM 779 C C . SER A 1 103 ? 5.742 2.312 -2.953 1.00 95.94 103 SER A C 1
ATOM 781 O O . SER A 1 103 ? 4.938 2.292 -3.883 1.00 95.94 103 SER A O 1
ATOM 783 N N . ALA A 1 104 ? 5.332 2.394 -1.682 1.00 96.62 104 ALA A N 1
ATOM 784 C CA . ALA A 1 104 ? 3.915 2.442 -1.298 1.00 96.62 104 ALA A CA 1
ATOM 785 C C . ALA A 1 104 ? 3.137 3.596 -1.955 1.00 96.62 104 ALA A C 1
ATOM 787 O O . ALA A 1 104 ? 1.943 3.465 -2.212 1.00 96.62 104 ALA A O 1
ATOM 788 N N . TYR A 1 105 ? 3.814 4.708 -2.269 1.00 95.00 105 TYR A N 1
ATOM 789 C CA . TYR A 1 105 ? 3.209 5.853 -2.954 1.00 95.00 105 TYR A CA 1
ATOM 790 C C . TYR A 1 105 ? 2.610 5.463 -4.310 1.00 95.00 105 TYR A C 1
ATOM 792 O O . TYR A 1 105 ? 1.566 5.979 -4.691 1.00 95.00 105 TYR A O 1
ATOM 800 N N . ARG A 1 106 ? 3.225 4.495 -5.001 1.00 96.75 106 ARG A N 1
ATOM 801 C CA . ARG A 1 106 ? 2.784 3.986 -6.307 1.00 96.75 106 ARG A CA 1
ATOM 802 C C . ARG A 1 106 ? 1.487 3.194 -6.270 1.00 96.75 106 ARG A C 1
ATOM 804 O O . ARG A 1 106 ? 1.015 2.812 -7.325 1.00 96.75 106 ARG A O 1
ATOM 811 N N . ALA A 1 107 ? 0.961 2.904 -5.082 1.00 97.75 107 ALA A N 1
ATOM 812 C CA . ALA A 1 107 ? -0.363 2.324 -4.914 1.00 97.75 107 ALA A CA 1
ATOM 813 C C . ALA A 1 107 ? -1.445 3.387 -4.663 1.00 97.75 107 ALA A C 1
ATOM 815 O O . ALA A 1 107 ? -2.572 3.030 -4.337 1.00 97.75 107 ALA A O 1
ATOM 816 N N . GLN A 1 108 ? -1.118 4.678 -4.733 1.00 95.50 108 GLN A N 1
ATOM 817 C CA . GLN A 1 108 ? -2.072 5.773 -4.552 1.00 95.50 108 GLN A CA 1
ATOM 818 C C . GLN A 1 108 ? -1.635 7.017 -5.351 1.00 95.50 108 GLN A C 1
ATOM 820 O O . GLN A 1 108 ? -1.930 8.150 -4.963 1.00 95.50 108 GLN A O 1
ATOM 825 N N . ASP A 1 109 ? -0.914 6.820 -6.461 1.00 95.38 109 ASP A N 1
ATOM 826 C CA . ASP A 1 109 ? -0.475 7.898 -7.358 1.00 95.38 109 ASP A CA 1
ATOM 827 C C . ASP A 1 109 ? -1.459 8.142 -8.512 1.00 95.38 109 ASP A C 1
ATOM 829 O O . ASP A 1 109 ? -1.242 9.022 -9.348 1.00 95.38 109 ASP A O 1
ATOM 833 N N . ASN A 1 110 ? -2.597 7.435 -8.494 1.00 96.25 110 ASN A N 1
ATOM 834 C CA . ASN A 1 110 ? -3.682 7.534 -9.463 1.00 96.25 110 ASN A CA 1
ATOM 835 C C . ASN A 1 110 ? -3.258 7.110 -10.881 1.00 96.25 110 ASN A C 1
ATOM 837 O O . ASN A 1 110 ? -3.887 7.509 -11.866 1.00 96.25 110 ASN A O 1
ATOM 841 N N . ASP A 1 111 ? -2.230 6.264 -10.991 1.00 97.62 111 ASP A N 1
ATOM 842 C CA . ASP A 1 111 ? -1.806 5.651 -12.244 1.00 97.62 111 ASP A CA 1
ATOM 843 C C . ASP A 1 111 ? -1.747 4.121 -12.124 1.00 97.62 111 ASP A C 1
ATOM 845 O O . ASP A 1 111 ? -0.826 3.514 -11.603 1.00 97.62 111 ASP A O 1
ATOM 849 N N . THR A 1 112 ? -2.714 3.442 -12.736 1.00 97.50 112 THR A N 1
ATOM 850 C CA . THR A 1 112 ? -2.743 1.965 -12.792 1.00 97.50 112 THR A CA 1
ATOM 851 C C . THR A 1 112 ? -1.557 1.330 -13.545 1.00 97.50 112 THR A C 1
ATOM 853 O O . THR A 1 112 ? -1.445 0.103 -13.611 1.00 97.50 112 THR A O 1
ATOM 856 N N . LYS A 1 113 ? -0.693 2.134 -14.182 1.00 98.06 113 LYS A N 1
ATOM 857 C CA . LYS A 1 113 ? 0.529 1.684 -14.866 1.00 98.06 113 LYS A CA 1
ATOM 858 C C . LYS A 1 113 ? 1.757 1.678 -13.961 1.00 98.06 113 LYS A C 1
ATOM 860 O O . LYS A 1 113 ? 2.802 1.190 -14.405 1.00 98.06 113 LYS A O 1
ATOM 865 N N . THR A 1 114 ? 1.637 2.195 -12.747 1.00 97.75 114 THR A N 1
ATOM 866 C CA . THR A 1 114 ? 2.577 2.064 -11.634 1.00 97.75 114 THR A CA 1
ATOM 867 C C . THR A 1 114 ? 2.002 1.099 -10.598 1.00 97.75 114 THR A C 1
ATOM 869 O O . THR A 1 114 ? 0.865 0.641 -10.719 1.00 97.75 114 THR A O 1
ATOM 872 N N . ALA A 1 115 ? 2.841 0.655 -9.664 1.00 98.25 115 ALA A N 1
ATOM 873 C CA . ALA A 1 115 ? 2.411 -0.223 -8.586 1.00 98.25 115 ALA A CA 1
ATOM 874 C C . ALA A 1 115 ? 3.398 -0.194 -7.424 1.00 98.25 115 ALA A C 1
ATOM 876 O O . ALA A 1 115 ? 4.607 -0.065 -7.633 1.00 98.25 115 ALA A O 1
ATOM 877 N N . TRP A 1 116 ? 2.887 -0.412 -6.214 1.00 98.50 116 TRP A N 1
ATOM 878 C CA . TRP A 1 116 ? 3.718 -0.956 -5.150 1.00 98.50 116 TRP A CA 1
ATOM 879 C C . TRP A 1 116 ? 4.027 -2.419 -5.475 1.00 98.50 116 TRP A C 1
ATOM 881 O O . TRP A 1 116 ? 3.127 -3.189 -5.826 1.00 98.50 116 TRP A O 1
ATOM 891 N N . SER A 1 117 ? 5.294 -2.793 -5.343 1.00 98.19 117 SER A N 1
ATOM 892 C CA . SER A 1 117 ? 5.746 -4.181 -5.380 1.00 98.19 117 SER A CA 1
ATOM 893 C C . SER A 1 117 ? 6.392 -4.476 -4.053 1.00 98.19 117 SER A C 1
ATOM 895 O O . SER A 1 117 ? 7.285 -3.735 -3.648 1.00 98.19 117 SER A O 1
ATOM 897 N N . GLU A 1 118 ? 5.983 -5.556 -3.403 1.00 97.38 118 GLU A N 1
ATOM 898 C CA . GLU A 1 118 ? 6.730 -6.078 -2.263 1.00 97.38 118 GLU A CA 1
ATOM 899 C C . GLU A 1 118 ? 8.189 -6.383 -2.659 1.00 97.38 118 GLU A C 1
ATOM 901 O O . GLU A 1 118 ? 8.494 -6.541 -3.843 1.00 97.38 118 GLU A O 1
ATOM 906 N N . GLY A 1 119 ? 9.105 -6.338 -1.690 1.00 95.00 119 GLY A N 1
ATOM 907 C CA . GLY A 1 119 ? 10.549 -6.398 -1.936 1.00 95.00 119 GLY A CA 1
ATOM 908 C C . GLY A 1 119 ? 11.282 -7.491 -1.172 1.00 95.00 119 GLY A C 1
ATOM 909 O O . GLY A 1 119 ? 12.481 -7.329 -0.918 1.00 95.00 119 GLY A O 1
ATOM 910 N N . VAL A 1 120 ? 10.585 -8.545 -0.745 1.00 95.62 120 VAL A N 1
ATOM 911 C CA . VAL A 1 120 ? 11.192 -9.717 -0.110 1.00 95.62 120 VAL A CA 1
ATOM 912 C C . VAL A 1 120 ? 11.294 -10.874 -1.108 1.00 95.62 120 VAL A C 1
ATOM 914 O O . VAL A 1 120 ? 10.499 -10.979 -2.032 1.00 95.62 120 VAL A O 1
ATOM 917 N N . PRO A 1 121 ? 12.255 -11.798 -0.946 1.00 95.25 121 PRO A N 1
ATOM 918 C CA . PRO A 1 121 ? 12.281 -12.995 -1.777 1.00 95.25 121 PRO A CA 1
ATOM 919 C C . PRO A 1 121 ? 11.007 -13.838 -1.608 1.00 95.25 121 PRO A C 1
ATOM 921 O O . PRO A 1 121 ? 10.629 -14.185 -0.486 1.00 95.25 121 PRO A O 1
ATOM 924 N N . GLY A 1 122 ? 10.408 -14.253 -2.724 1.00 95.75 122 GLY A N 1
ATOM 925 C CA . GLY A 1 122 ? 9.235 -15.126 -2.747 1.00 95.75 122 GLY A CA 1
ATOM 926 C C . GLY A 1 122 ? 7.950 -14.357 -3.034 1.00 95.75 122 GLY A C 1
ATOM 927 O O . GLY A 1 122 ? 7.975 -13.385 -3.760 1.00 95.75 122 GLY A O 1
ATOM 928 N N . ALA A 1 123 ? 6.818 -14.842 -2.516 1.00 97.38 123 ALA A N 1
ATOM 929 C CA . ALA A 1 123 ? 5.487 -14.338 -2.871 1.00 97.38 123 ALA A CA 1
ATOM 930 C C . ALA A 1 123 ? 4.988 -13.141 -2.035 1.00 97.38 123 ALA A C 1
ATOM 932 O O . ALA A 1 123 ? 3.818 -12.770 -2.158 1.00 97.38 123 ALA A O 1
ATOM 933 N N . GLY A 1 124 ? 5.798 -12.611 -1.118 1.00 97.44 124 GLY A N 1
ATOM 934 C CA . GLY A 1 124 ? 5.395 -11.491 -0.261 1.00 97.44 124 GLY A CA 1
ATOM 935 C C . GLY A 1 124 ? 4.270 -11.781 0.741 1.00 97.44 124 GLY A C 1
ATOM 936 O O . GLY A 1 124 ? 3.625 -10.854 1.227 1.00 97.44 124 GLY A O 1
ATOM 937 N N . ILE A 1 125 ? 3.984 -13.047 1.073 1.00 98.50 125 ILE A N 1
ATOM 938 C CA . ILE A 1 125 ? 2.965 -13.372 2.090 1.00 98.50 125 ILE A CA 1
ATOM 939 C C . ILE A 1 125 ? 3.386 -12.780 3.445 1.00 98.50 125 ILE A C 1
ATOM 941 O O . ILE A 1 125 ? 4.500 -12.990 3.924 1.00 98.50 125 ILE A O 1
ATOM 945 N N . GLY A 1 126 ? 2.473 -12.040 4.070 1.00 98.19 126 GLY A N 1
ATOM 946 C CA . GLY A 1 126 ? 2.690 -11.291 5.304 1.00 98.19 126 GLY A CA 1
ATOM 947 C C . GLY A 1 126 ? 3.350 -9.924 5.106 1.00 98.19 126 GLY A C 1
ATOM 948 O O . GLY A 1 126 ? 3.646 -9.263 6.104 1.00 98.19 126 GLY A O 1
ATOM 949 N N . GLU A 1 127 ? 3.630 -9.496 3.872 1.00 98.44 127 GLU A N 1
ATOM 950 C CA . GLU A 1 127 ? 4.020 -8.113 3.579 1.00 98.44 127 GLU A CA 1
ATOM 951 C C . GLU A 1 127 ? 2.828 -7.164 3.719 1.00 98.44 127 GLU A C 1
ATOM 953 O O . GLU A 1 127 ? 1.665 -7.552 3.568 1.00 98.44 127 GLU A O 1
ATOM 958 N N . LEU A 1 128 ? 3.144 -5.919 4.066 1.00 98.38 128 LEU A N 1
ATOM 959 C CA . LEU A 1 128 ? 2.202 -4.877 4.434 1.00 98.38 128 LEU A CA 1
ATOM 960 C C . LEU A 1 128 ? 2.333 -3.694 3.480 1.00 98.38 128 LEU A C 1
ATOM 962 O O . LEU A 1 128 ? 3.435 -3.180 3.292 1.00 98.38 128 LEU A O 1
ATOM 966 N N . LEU A 1 129 ? 1.198 -3.209 2.991 1.00 98.56 129 LEU A N 1
ATOM 967 C CA . LEU A 1 129 ? 1.041 -1.903 2.356 1.00 98.56 129 LEU A CA 1
ATOM 968 C C . LEU A 1 129 ? 0.104 -1.053 3.215 1.00 98.56 129 LEU A C 1
ATOM 970 O O . LEU A 1 129 ? -0.914 -1.542 3.695 1.00 98.56 129 LEU A O 1
ATOM 974 N N . MET A 1 130 ? 0.424 0.218 3.408 1.00 97.31 130 MET A N 1
ATOM 975 C CA . MET A 1 130 ? -0.389 1.177 4.138 1.00 97.31 130 MET A CA 1
ATOM 976 C C . MET A 1 130 ? -0.735 2.363 3.243 1.00 97.31 130 MET A C 1
ATOM 978 O O . MET A 1 130 ? 0.134 2.905 2.571 1.00 97.31 130 MET A O 1
ATOM 982 N N . VAL A 1 131 ? -1.992 2.796 3.277 1.00 95.94 131 VAL A N 1
ATOM 983 C CA . VAL A 1 131 ? -2.482 3.943 2.503 1.00 95.94 131 VAL A CA 1
ATOM 984 C C . VAL A 1 131 ? -3.409 4.820 3.353 1.00 95.94 131 VAL A C 1
ATOM 986 O O . VAL A 1 131 ? -4.226 4.289 4.118 1.00 95.94 131 VAL A O 1
ATOM 989 N N . PRO A 1 132 ? -3.315 6.159 3.275 1.00 94.38 132 PRO A N 1
ATOM 990 C CA . PRO A 1 132 ? -4.308 7.042 3.874 1.00 94.38 132 PRO A CA 1
ATOM 991 C C . PRO A 1 132 ? -5.689 6.893 3.224 1.00 94.38 132 PRO A C 1
ATOM 993 O O . PRO A 1 132 ? -5.824 6.974 2.005 1.00 94.38 132 PRO A O 1
ATOM 996 N N . VAL A 1 133 ? -6.730 6.727 4.049 1.00 93.31 133 VAL A N 1
ATOM 997 C CA . VAL A 1 133 ? -8.127 6.546 3.592 1.00 93.31 133 VAL A CA 1
ATOM 998 C C . VAL A 1 133 ? -9.126 7.499 4.260 1.00 93.31 133 VAL A C 1
ATOM 1000 O O . VAL A 1 133 ? -10.329 7.412 4.018 1.00 93.31 133 VAL A O 1
ATOM 1003 N N . GLY A 1 134 ? -8.655 8.415 5.112 1.00 88.62 134 GLY A N 1
ATOM 1004 C CA . GLY A 1 134 ? -9.514 9.403 5.771 1.00 88.62 134 GLY A CA 1
ATOM 1005 C C . GLY A 1 134 ? -10.603 8.744 6.624 1.00 88.62 134 GLY A C 1
ATOM 1006 O O . GLY A 1 134 ? -10.304 7.915 7.479 1.00 88.62 134 GLY A O 1
ATOM 1007 N N . THR A 1 135 ? -11.867 9.106 6.412 1.00 85.56 135 THR A N 1
ATOM 1008 C CA . THR A 1 135 ? -13.031 8.524 7.112 1.00 85.56 135 THR A CA 1
ATOM 1009 C C . THR A 1 135 ? -13.864 7.588 6.231 1.00 85.56 135 THR A C 1
ATOM 1011 O O . THR A 1 135 ? -14.947 7.163 6.649 1.00 85.56 135 THR A O 1
ATOM 1014 N N . ALA A 1 136 ? -13.356 7.227 5.048 1.00 90.44 136 ALA A N 1
ATOM 1015 C CA . ALA A 1 136 ? -14.061 6.392 4.085 1.00 90.44 136 ALA A CA 1
ATOM 1016 C C . ALA A 1 136 ? -14.498 5.050 4.690 1.00 90.44 136 ALA A C 1
ATOM 1018 O O . ALA A 1 136 ? -13.831 4.476 5.557 1.00 90.44 136 ALA A O 1
ATOM 1019 N N . LYS A 1 137 ? -15.643 4.551 4.223 1.00 91.94 137 LYS A N 1
ATOM 1020 C CA . LYS A 1 137 ? -16.184 3.235 4.607 1.00 91.94 137 LYS A CA 1
ATOM 1021 C C . LYS A 1 137 ? -15.888 2.149 3.582 1.00 91.94 137 LYS A C 1
ATOM 1023 O O . LYS A 1 137 ? -16.006 0.966 3.881 1.00 91.94 137 LYS A O 1
ATOM 1028 N N . GLN A 1 138 ? -15.500 2.549 2.380 1.00 95.56 138 GLN A N 1
ATOM 1029 C CA . GLN A 1 138 ? -15.159 1.656 1.287 1.00 95.56 138 GLN A CA 1
ATOM 1030 C C . GLN A 1 138 ? -13.881 2.148 0.617 1.00 95.56 138 GLN A C 1
ATOM 1032 O O . GLN A 1 138 ? -13.553 3.335 0.665 1.00 95.56 138 GLN A O 1
ATOM 1037 N N . ALA A 1 139 ? -13.181 1.230 -0.031 1.00 97.19 139 ALA A N 1
ATOM 1038 C CA . ALA A 1 139 ? -12.082 1.550 -0.924 1.00 97.19 139 ALA A CA 1
ATOM 1039 C C . ALA A 1 139 ? -12.242 0.767 -2.226 1.00 97.19 139 ALA A C 1
ATOM 1041 O O . ALA A 1 139 ? -12.802 -0.330 -2.238 1.00 97.19 139 ALA A O 1
ATOM 1042 N N . ARG A 1 140 ? -11.723 1.318 -3.319 1.00 97.69 140 ARG A N 1
ATOM 1043 C CA . ARG A 1 140 ? -11.480 0.572 -4.551 1.00 97.69 140 ARG A CA 1
ATOM 1044 C C . ARG A 1 140 ? -10.017 0.155 -4.607 1.00 97.69 140 ARG A C 1
ATOM 1046 O O . ARG A 1 140 ? -9.143 0.949 -4.272 1.00 97.69 140 ARG A O 1
ATOM 1053 N N . ILE A 1 141 ? -9.760 -1.082 -5.013 1.00 98.56 141 ILE A N 1
ATOM 1054 C CA . ILE A 1 141 ? -8.418 -1.668 -5.108 1.00 98.56 141 ILE A CA 1
ATOM 1055 C C . ILE A 1 141 ? -8.204 -2.185 -6.532 1.00 98.56 141 ILE A C 1
ATOM 1057 O O . ILE A 1 141 ? -9.106 -2.789 -7.115 1.00 98.56 141 ILE A O 1
ATOM 1061 N N . TRP A 1 142 ? -7.010 -1.963 -7.075 1.00 98.75 142 TRP A N 1
ATOM 1062 C CA . TRP A 1 142 ? -6.512 -2.570 -8.305 1.00 98.75 142 TRP A CA 1
ATOM 1063 C C . TRP A 1 142 ? -5.318 -3.467 -7.970 1.00 98.75 142 TRP A C 1
ATOM 1065 O O . TRP A 1 142 ? -4.212 -2.993 -7.705 1.00 98.75 142 TRP A O 1
ATOM 1075 N N . ILE A 1 143 ? -5.543 -4.779 -7.958 1.00 98.56 143 ILE A N 1
ATOM 1076 C CA . ILE A 1 143 ? -4.506 -5.769 -7.639 1.00 98.56 143 ILE A CA 1
ATOM 1077 C C . ILE A 1 143 ? -3.605 -6.077 -8.840 1.00 98.56 143 ILE A C 1
ATOM 1079 O O . ILE A 1 143 ? -4.008 -5.917 -9.990 1.00 98.56 143 ILE A O 1
ATOM 1083 N N . GLY A 1 144 ? -2.401 -6.587 -8.578 1.00 98.38 144 GLY A N 1
ATOM 1084 C CA . GLY A 1 144 ? -1.432 -6.928 -9.616 1.00 98.38 144 GLY A CA 1
ATOM 1085 C C . GLY A 1 144 ? -0.774 -5.704 -10.239 1.00 98.38 144 GLY A C 1
ATOM 1086 O O . GLY A 1 144 ? -0.875 -4.600 -9.707 1.00 98.38 144 GLY A O 1
ATOM 1087 N N . PHE A 1 145 ? -0.104 -5.909 -11.378 1.00 98.38 145 PHE A N 1
ATOM 1088 C CA . PHE A 1 145 ? 0.511 -4.833 -12.154 1.00 98.38 145 PHE A CA 1
ATOM 1089 C C . PHE A 1 145 ? -0.366 -4.445 -13.354 1.00 98.38 145 PHE A C 1
ATOM 1091 O O . PHE A 1 145 ? -0.364 -5.121 -14.386 1.00 98.38 145 PHE A O 1
ATOM 1098 N N . GLY A 1 146 ? -1.121 -3.355 -13.220 1.00 98.06 146 GLY A N 1
ATOM 1099 C CA . GLY A 1 146 ? -2.193 -2.953 -14.131 1.00 98.06 146 GLY A CA 1
ATOM 1100 C C . GLY A 1 146 ? -1.734 -2.410 -15.482 1.00 98.06 146 GLY A C 1
ATOM 1101 O O . GLY A 1 146 ? -2.541 -2.288 -16.405 1.00 98.06 146 GLY A O 1
ATOM 1102 N N . LYS A 1 147 ? -0.429 -2.161 -15.644 1.00 97.81 147 LYS A N 1
ATOM 1103 C CA . LYS A 1 147 ? 0.169 -1.564 -16.846 1.00 97.81 147 LYS A CA 1
ATOM 1104 C C . LYS A 1 147 ? -0.231 -2.258 -18.147 1.00 97.81 147 LYS A C 1
ATOM 1106 O O . LYS A 1 147 ? -0.507 -1.584 -19.138 1.00 97.81 147 LYS A O 1
ATOM 1111 N N . THR A 1 148 ? -0.242 -3.591 -18.163 1.00 98.38 148 THR A N 1
ATOM 1112 C CA . THR A 1 148 ? -0.748 -4.394 -19.286 1.00 98.38 148 THR A CA 1
ATOM 1113 C C . THR A 1 148 ? -1.352 -5.698 -18.773 1.00 98.38 148 THR A C 1
ATOM 1115 O O . THR A 1 148 ? -0.940 -6.219 -17.738 1.00 98.38 148 THR A O 1
ATOM 1118 N N . THR A 1 149 ? -2.272 -6.294 -19.536 1.00 98.06 149 THR A N 1
ATOM 1119 C CA . THR A 1 149 ? -2.821 -7.631 -19.233 1.00 98.06 149 THR A CA 1
ATOM 1120 C C . THR A 1 149 ? -1.735 -8.701 -19.111 1.00 98.06 149 THR A C 1
ATOM 1122 O O . THR A 1 149 ? -1.885 -9.658 -18.354 1.00 98.06 149 THR A O 1
ATOM 1125 N N . GLU A 1 150 ? -0.639 -8.557 -19.855 1.00 98.38 150 GLU A N 1
ATOM 1126 C CA . GLU A 1 150 ? 0.481 -9.486 -19.770 1.00 98.38 150 GLU A CA 1
ATOM 1127 C C . GLU A 1 150 ? 1.252 -9.333 -18.458 1.00 98.38 150 GLU A C 1
ATOM 1129 O O . GLU A 1 150 ? 1.487 -10.328 -17.774 1.00 98.38 150 GLU A O 1
ATOM 1134 N N . LEU A 1 151 ? 1.580 -8.102 -18.052 1.00 98.19 151 LEU A N 1
ATOM 1135 C CA . LEU A 1 151 ? 2.250 -7.850 -16.774 1.00 98.19 151 LEU A CA 1
ATOM 1136 C C . LEU A 1 151 ? 1.376 -8.259 -15.585 1.00 98.19 151 LEU A C 1
ATOM 1138 O O . LEU A 1 151 ? 1.887 -8.875 -14.650 1.00 98.19 151 LEU A O 1
ATOM 1142 N N . PHE A 1 152 ? 0.066 -8.027 -15.655 1.00 98.56 152 PHE A N 1
ATOM 1143 C CA . PHE A 1 152 ? -0.884 -8.491 -14.646 1.00 98.56 152 PHE A CA 1
ATOM 1144 C C . PHE A 1 152 ? -0.799 -10.012 -14.423 1.00 98.56 152 PHE A C 1
ATOM 1146 O O . PHE A 1 152 ? -0.744 -10.474 -13.284 1.00 98.56 152 PHE A O 1
ATOM 1153 N N . LYS A 1 153 ? -0.728 -10.804 -15.504 1.00 98.56 153 LYS A N 1
ATOM 1154 C CA . LYS A 1 153 ? -0.635 -12.275 -15.434 1.00 98.56 153 LYS A CA 1
ATOM 1155 C C . LYS A 1 153 ? 0.753 -12.779 -15.038 1.00 98.56 153 LYS A C 1
ATOM 1157 O O . LYS A 1 153 ? 0.859 -13.839 -14.422 1.00 98.56 153 LYS A O 1
ATOM 1162 N N . ARG A 1 154 ? 1.814 -12.059 -15.413 1.00 98.50 154 ARG A N 1
ATOM 1163 C CA . ARG A 1 154 ? 3.203 -12.467 -15.153 1.00 98.50 154 ARG A CA 1
ATOM 1164 C C . ARG A 1 154 ? 3.612 -12.332 -13.691 1.00 98.50 154 ARG A C 1
ATOM 1166 O O . ARG A 1 154 ? 4.442 -13.125 -13.262 1.00 98.50 154 ARG A O 1
ATOM 1173 N N . ASN A 1 155 ? 3.040 -11.383 -12.958 1.00 98.44 155 ASN A N 1
ATOM 1174 C CA . ASN A 1 155 ? 3.340 -11.142 -11.545 1.00 98.44 155 ASN A CA 1
ATOM 1175 C C . ASN A 1 155 ? 2.318 -11.806 -10.621 1.00 98.44 155 ASN A C 1
ATOM 1177 O O . ASN A 1 155 ? 1.212 -12.131 -11.061 1.00 98.44 155 ASN A O 1
ATOM 1181 N N . ASN A 1 156 ? 2.657 -11.982 -9.344 1.00 98.75 156 ASN A N 1
ATOM 1182 C CA . ASN A 1 156 ? 1.672 -12.407 -8.358 1.00 98.75 156 ASN A CA 1
ATOM 1183 C C . ASN A 1 156 ? 0.677 -11.276 -8.064 1.00 98.75 156 ASN A C 1
ATOM 1185 O O . ASN A 1 156 ? 0.964 -10.083 -8.208 1.00 98.75 156 ASN A O 1
ATOM 1189 N N . ARG A 1 157 ? -0.525 -11.666 -7.641 1.00 98.62 157 ARG A N 1
ATOM 1190 C CA . ARG A 1 157 ? -1.633 -10.753 -7.341 1.00 98.62 157 ARG A CA 1
ATOM 1191 C C . ARG A 1 157 ? -2.237 -11.150 -5.998 1.00 98.62 157 ARG A C 1
ATOM 1193 O O . ARG A 1 157 ? -2.461 -12.346 -5.805 1.00 98.62 157 ARG A O 1
ATOM 1200 N N . PRO A 1 158 ? -2.527 -10.218 -5.076 1.00 98.69 158 PRO A N 1
ATOM 1201 C CA . PRO A 1 158 ? -3.192 -10.573 -3.830 1.00 98.69 158 PRO A CA 1
ATOM 1202 C C . PRO A 1 158 ? -4.541 -11.251 -4.088 1.00 98.69 158 PRO A C 1
ATOM 1204 O O . PRO A 1 158 ? -5.383 -10.725 -4.812 1.00 98.69 158 PRO A O 1
ATOM 1207 N N . LYS A 1 159 ? -4.734 -12.425 -3.488 1.00 98.81 159 LYS A N 1
ATOM 1208 C CA . LYS A 1 159 ? -5.981 -13.195 -3.539 1.00 98.81 159 LYS A CA 1
ATOM 1209 C C . LYS A 1 159 ? -6.775 -13.043 -2.258 1.00 98.81 159 LYS A C 1
ATOM 1211 O O . LYS A 1 159 ? -7.974 -12.821 -2.315 1.00 98.81 159 LYS A O 1
ATOM 1216 N N . ARG A 1 160 ? -6.104 -13.143 -1.113 1.00 98.88 160 ARG A N 1
ATOM 1217 C CA . ARG A 1 160 ? -6.693 -12.882 0.200 1.00 98.88 160 ARG A CA 1
ATOM 1218 C C . ARG A 1 160 ? -5.843 -11.862 0.920 1.00 98.88 160 ARG A C 1
ATOM 1220 O O . ARG A 1 160 ? -4.619 -11.995 0.952 1.00 98.88 160 ARG A O 1
ATOM 1227 N N . VAL A 1 161 ? -6.492 -10.872 1.516 1.00 98.88 161 VAL A N 1
ATOM 1228 C CA . VAL A 1 161 ? -5.822 -9.830 2.294 1.00 98.88 161 VAL A CA 1
ATOM 1229 C C . VAL A 1 161 ? -6.489 -9.642 3.645 1.00 98.88 161 VAL A C 1
ATOM 1231 O O . VAL A 1 161 ? -7.700 -9.824 3.776 1.00 98.88 161 VAL A O 1
ATOM 1234 N N . ARG A 1 162 ? -5.712 -9.225 4.647 1.00 98.81 162 ARG A N 1
ATOM 1235 C CA . ARG A 1 162 ? -6.258 -8.646 5.876 1.00 98.81 162 ARG A CA 1
ATOM 1236 C C . ARG A 1 162 ? -6.233 -7.135 5.759 1.00 98.81 162 ARG A C 1
ATOM 1238 O O . ARG A 1 162 ? -5.166 -6.536 5.651 1.00 98.81 162 ARG A O 1
ATOM 1245 N N . LEU A 1 163 ? -7.407 -6.529 5.830 1.00 98.50 163 LEU A N 1
ATOM 1246 C CA . LEU A 1 163 ? -7.585 -5.089 5.915 1.00 98.50 163 LEU A CA 1
ATOM 1247 C C . LEU A 1 163 ? -7.610 -4.704 7.391 1.00 98.50 163 LEU A C 1
ATOM 1249 O O . LEU A 1 163 ? -8.402 -5.246 8.156 1.00 98.50 163 LEU A O 1
ATOM 1253 N N . THR A 1 164 ? -6.739 -3.797 7.813 1.00 97.88 164 THR A N 1
ATOM 1254 C CA . THR A 1 164 ? -6.677 -3.273 9.183 1.00 97.88 164 THR A CA 1
ATOM 1255 C C . THR A 1 164 ? -6.839 -1.761 9.158 1.00 97.88 164 THR A C 1
ATOM 1257 O O . THR A 1 164 ? -6.164 -1.089 8.384 1.00 97.88 164 THR A O 1
ATOM 1260 N N . ILE A 1 165 ? -7.683 -1.21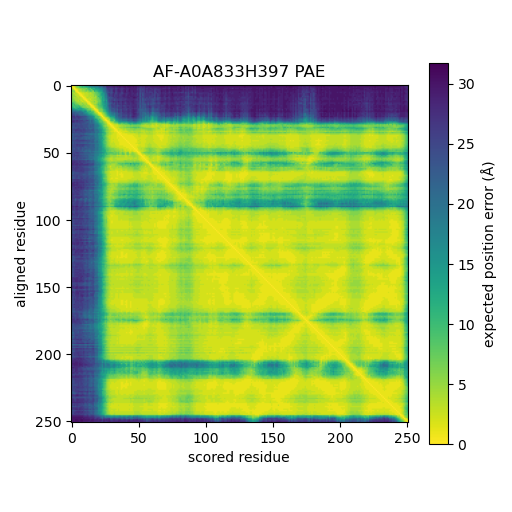6 10.033 1.00 96.19 165 ILE A N 1
ATOM 1261 C CA . ILE A 1 165 ? -7.816 0.230 10.215 1.00 96.19 165 ILE A CA 1
ATOM 1262 C C . ILE A 1 165 ? -6.979 0.679 11.408 1.00 96.19 165 ILE A C 1
ATOM 1264 O O . ILE A 1 165 ? -7.182 0.227 12.540 1.00 96.19 165 ILE A O 1
ATOM 1268 N N . LEU A 1 166 ? -6.061 1.608 11.145 1.00 94.69 166 LEU A N 1
ATOM 1269 C CA . LEU A 1 166 ? -5.379 2.397 12.163 1.00 94.69 166 LEU A CA 1
ATOM 1270 C C . LEU A 1 166 ? -5.967 3.809 12.192 1.00 94.69 166 LEU A C 1
ATOM 1272 O O . LEU A 1 166 ? -6.233 4.393 11.144 1.00 94.69 166 LEU A O 1
ATOM 1276 N N . GLN A 1 167 ? -6.131 4.377 13.382 1.00 93.00 167 GLN A N 1
ATOM 1277 C CA . GLN A 1 167 ? -6.573 5.758 13.564 1.00 93.00 167 GLN A CA 1
ATOM 1278 C C . GLN A 1 167 ? -5.445 6.621 14.115 1.00 93.00 167 GLN A C 1
ATOM 1280 O O . GLN A 1 167 ? -4.874 6.296 15.156 1.00 93.00 167 GLN A O 1
ATOM 1285 N N . ALA A 1 168 ? -5.162 7.728 13.431 1.00 92.31 168 ALA A N 1
ATOM 1286 C CA . ALA A 1 168 ? -4.246 8.761 13.884 1.00 92.31 168 ALA A CA 1
ATOM 1287 C C . ALA A 1 168 ? -4.992 9.794 14.737 1.00 92.31 168 ALA A C 1
ATOM 1289 O O . ALA A 1 168 ? -6.006 10.352 14.312 1.00 92.31 168 ALA A O 1
ATOM 1290 N N . TYR A 1 169 ? -4.470 10.047 15.935 1.00 89.69 169 TYR A N 1
ATOM 1291 C CA . TYR A 1 169 ? -4.945 11.110 16.833 1.00 89.69 169 TYR A CA 1
ATOM 1292 C C . TYR A 1 169 ? -4.009 12.319 16.855 1.00 89.69 169 TYR A C 1
ATOM 1294 O O . TYR A 1 169 ? -4.367 13.367 17.383 1.00 89.69 169 TYR A O 1
ATOM 1302 N N . GLY A 1 170 ? -2.802 12.163 16.315 1.00 88.88 170 GLY A N 1
ATOM 1303 C CA . GLY A 1 170 ? -1.833 13.228 16.140 1.00 88.88 170 GLY A CA 1
ATOM 1304 C C . GLY A 1 170 ? -1.404 13.308 14.683 1.00 88.88 170 GLY A C 1
ATOM 1305 O O . GLY A 1 170 ? -1.483 12.331 13.932 1.00 88.88 170 GLY A O 1
ATOM 1306 N N . GLY A 1 171 ? -0.958 14.487 14.278 1.00 88.12 171 GLY A N 1
ATOM 1307 C CA . GLY A 1 171 ? -0.527 14.740 12.917 1.00 88.12 171 GLY A CA 1
ATOM 1308 C C . GLY A 1 171 ? -0.560 16.219 12.579 1.00 88.12 171 GLY A C 1
ATOM 1309 O O . GLY A 1 171 ? -0.837 17.062 13.433 1.00 88.12 171 GLY A O 1
ATOM 1310 N N . GLY A 1 172 ? -0.237 16.524 11.331 1.00 86.44 172 GLY A N 1
ATOM 1311 C CA . GLY A 1 172 ? -0.229 17.889 10.825 1.00 86.44 172 GLY A CA 1
ATOM 1312 C C . GLY A 1 172 ? 0.074 17.929 9.337 1.00 86.44 172 GLY A C 1
ATOM 1313 O O . GLY A 1 172 ? 0.746 17.039 8.811 1.00 86.44 172 GLY A O 1
ATOM 1314 N N . ALA A 1 173 ? -0.425 18.961 8.661 1.00 87.19 173 ALA A N 1
ATOM 1315 C CA . ALA A 1 173 ? 0.062 19.298 7.333 1.00 87.19 173 ALA A CA 1
ATOM 1316 C C . ALA A 1 173 ? 1.515 19.778 7.448 1.00 87.19 173 ALA A C 1
ATOM 1318 O O . ALA A 1 173 ? 1.864 20.533 8.358 1.00 87.19 173 ALA A O 1
ATOM 1319 N N . THR A 1 174 ? 2.360 19.335 6.528 1.00 84.69 174 THR A N 1
ATOM 1320 C CA . THR A 1 174 ? 3.728 19.822 6.356 1.00 84.69 174 THR A CA 1
ATOM 1321 C C . THR A 1 174 ? 3.837 20.523 5.006 1.00 84.69 174 THR A C 1
ATOM 1323 O O . THR A 1 174 ? 2.902 20.503 4.209 1.00 84.69 174 THR A O 1
ATOM 1326 N N . GLN A 1 175 ? 4.988 21.134 4.717 1.00 79.44 175 GLN A N 1
ATOM 1327 C CA . GLN A 1 175 ? 5.222 21.765 3.413 1.00 79.44 175 GLN A CA 1
ATOM 1328 C C . GLN A 1 175 ? 5.079 20.791 2.230 1.00 79.44 175 GLN A C 1
ATOM 1330 O O . GLN A 1 175 ? 4.755 21.227 1.133 1.00 79.44 175 GLN A O 1
ATOM 1335 N N . MET A 1 176 ? 5.300 19.491 2.459 1.00 77.81 176 MET A N 1
ATOM 1336 C CA . MET A 1 176 ? 5.407 18.475 1.404 1.00 77.81 176 MET A CA 1
ATOM 1337 C C . MET A 1 176 ? 4.337 17.378 1.490 1.00 77.81 176 MET A C 1
ATOM 1339 O O . MET A 1 176 ? 4.323 16.477 0.655 1.00 77.81 176 MET A O 1
ATOM 1343 N N . GLY A 1 177 ? 3.458 17.403 2.498 1.00 86.50 177 GLY A N 1
ATOM 1344 C CA . GLY A 1 177 ? 2.476 16.338 2.687 1.00 86.50 177 GLY A CA 1
ATOM 1345 C C . GLY A 1 177 ? 1.839 16.313 4.071 1.00 86.50 177 GLY A C 1
ATOM 1346 O O . GLY A 1 177 ? 1.642 17.350 4.699 1.00 86.50 177 GLY A O 1
ATOM 1347 N N . MET A 1 178 ? 1.517 15.114 4.553 1.00 89.62 178 MET A N 1
ATOM 1348 C CA . MET A 1 178 ? 0.776 14.900 5.798 1.00 89.62 178 MET A CA 1
ATOM 1349 C C . MET A 1 178 ? 1.566 14.030 6.770 1.00 89.62 178 MET A C 1
ATOM 1351 O O . MET A 1 178 ? 2.045 12.958 6.413 1.00 89.62 178 MET A O 1
ATOM 1355 N N . ALA A 1 179 ? 1.675 14.466 8.022 1.00 91.19 179 ALA A N 1
ATOM 1356 C CA . ALA A 1 179 ? 2.218 13.660 9.108 1.00 91.19 179 ALA A CA 1
ATOM 1357 C C . ALA A 1 179 ? 1.098 12.966 9.896 1.00 91.19 179 ALA A C 1
ATOM 1359 O O . ALA A 1 179 ? 0.045 13.562 10.141 1.00 91.19 179 ALA A O 1
ATOM 1360 N N . TYR A 1 180 ? 1.357 11.735 10.343 1.00 92.19 180 TYR A N 1
ATOM 1361 C CA . TYR A 1 180 ? 0.474 10.929 11.185 1.00 92.19 180 TYR A CA 1
ATOM 1362 C C . TYR A 1 180 ? 1.246 10.376 12.379 1.00 92.19 180 TYR A C 1
ATOM 1364 O O . TYR A 1 180 ? 2.321 9.794 12.233 1.00 92.19 180 TYR A O 1
ATOM 1372 N N . SER A 1 181 ? 0.677 10.522 13.566 1.00 92.38 181 SER A N 1
ATOM 1373 C CA . SER A 1 181 ? 1.254 10.041 14.815 1.00 92.38 181 SER A CA 1
ATOM 1374 C C . SER A 1 181 ? 0.162 9.588 15.783 1.00 92.38 181 SER A C 1
ATOM 1376 O O . SER A 1 181 ? -1.041 9.687 15.511 1.00 92.38 181 SER A O 1
ATOM 1378 N N . SER A 1 182 ? 0.586 9.031 16.920 1.00 91.12 182 SER A N 1
ATOM 1379 C CA . SER A 1 182 ? -0.322 8.516 17.953 1.00 91.12 182 SER A CA 1
ATOM 1380 C C . SER A 1 182 ? -1.326 7.502 17.390 1.00 91.12 182 SER A C 1
ATOM 1382 O O . SER A 1 182 ? -2.516 7.575 17.689 1.00 91.12 182 SER A O 1
ATOM 1384 N N . LEU A 1 183 ? -0.856 6.577 16.549 1.00 92.94 183 LEU A N 1
ATOM 1385 C CA . LEU A 1 183 ? -1.707 5.594 15.887 1.00 92.94 183 LEU A CA 1
ATOM 1386 C C . LEU A 1 183 ? -2.324 4.623 16.898 1.00 92.94 183 LEU A C 1
ATOM 1388 O O . LEU A 1 183 ? -1.674 4.192 17.848 1.00 92.94 183 LEU A O 1
ATOM 1392 N N . LYS A 1 184 ? -3.573 4.222 16.673 1.00 92.62 184 LYS A N 1
ATOM 1393 C CA . LYS A 1 184 ? -4.190 3.096 17.383 1.00 92.62 184 LYS A CA 1
ATOM 1394 C C . LYS A 1 184 ? -4.808 2.121 16.405 1.00 92.62 184 LYS A C 1
ATOM 1396 O O . LYS A 1 184 ? -5.452 2.534 15.444 1.00 92.62 184 LYS A O 1
ATOM 1401 N N . TYR A 1 185 ? -4.651 0.836 16.692 1.00 94.12 185 TYR A N 1
ATOM 1402 C CA . TYR A 1 185 ? -5.428 -0.211 16.045 1.00 94.12 185 TYR A CA 1
ATOM 1403 C C . TYR A 1 185 ? -6.910 -0.066 16.409 1.00 94.12 185 TYR A C 1
ATOM 1405 O O . TYR A 1 185 ? -7.232 0.113 17.584 1.00 94.12 185 TYR A O 1
ATOM 1413 N N . LEU A 1 186 ? -7.795 -0.139 15.411 1.00 93.00 186 LEU A N 1
ATOM 1414 C CA . LEU A 1 186 ? -9.243 -0.138 15.627 1.00 93.00 186 LEU A CA 1
ATOM 1415 C C . LEU A 1 186 ? -9.861 -1.508 15.364 1.00 93.00 186 LEU A C 1
ATOM 1417 O O . LEU A 1 186 ? -10.518 -2.071 16.237 1.00 93.00 186 LEU A O 1
ATOM 1421 N N . SER A 1 187 ? -9.673 -2.034 14.159 1.00 94.88 187 SER A N 1
ATOM 1422 C CA . SER A 1 187 ? -10.326 -3.261 13.711 1.00 94.88 187 SER A CA 1
ATOM 1423 C C . SER A 1 187 ? -9.624 -3.847 12.492 1.00 94.88 187 SER A C 1
ATOM 1425 O O . SER A 1 187 ? -8.806 -3.190 11.840 1.00 94.88 187 SER A O 1
ATOM 1427 N N . SER A 1 188 ? -9.940 -5.105 12.190 1.00 97.12 188 SER A N 1
ATOM 1428 C CA . SER A 1 188 ? -9.500 -5.766 10.969 1.00 97.12 188 SER A CA 1
ATOM 1429 C C . SER A 1 188 ? -10.548 -6.740 10.446 1.00 97.12 188 SER A C 1
ATOM 1431 O O . SER A 1 188 ? -11.399 -7.213 11.198 1.00 97.12 188 SER A O 1
ATOM 1433 N N . THR A 1 189 ? -10.484 -7.015 9.147 1.00 97.56 189 THR A N 1
ATOM 1434 C CA . THR A 1 189 ? -11.280 -8.042 8.473 1.00 97.56 189 THR A CA 1
ATOM 1435 C C . THR A 1 189 ? -10.449 -8.702 7.377 1.00 97.56 189 THR A C 1
ATOM 1437 O O . THR A 1 189 ? -9.500 -8.099 6.872 1.00 97.56 189 THR A O 1
ATOM 1440 N N . GLU A 1 190 ? -10.785 -9.934 7.010 1.00 98.56 190 GLU A N 1
ATOM 1441 C CA . GLU A 1 190 ? -10.181 -10.620 5.865 1.00 98.56 190 GLU A CA 1
ATOM 1442 C C . GLU A 1 190 ? -11.124 -10.554 4.666 1.00 98.56 190 GLU A C 1
ATOM 1444 O O . GLU A 1 190 ? -12.337 -10.703 4.811 1.00 98.56 190 GLU A O 1
ATOM 1449 N N . VAL A 1 191 ? -10.561 -10.307 3.485 1.00 98.31 191 VAL A N 1
ATOM 1450 C CA . VAL A 1 191 ? -11.313 -10.177 2.234 1.00 98.31 191 VAL A CA 1
ATOM 1451 C C . VAL A 1 191 ? -10.633 -11.006 1.154 1.00 98.31 191 VAL A C 1
ATOM 1453 O O . VAL A 1 191 ? -9.414 -10.932 0.981 1.00 98.31 191 VAL A O 1
ATOM 1456 N N . ASP A 1 192 ? -11.436 -11.778 0.424 1.00 98.69 192 ASP A N 1
ATOM 1457 C CA . ASP A 1 192 ? -11.025 -12.411 -0.825 1.00 98.69 192 ASP A CA 1
ATOM 1458 C C . ASP A 1 192 ? -11.235 -11.424 -1.983 1.00 98.69 192 ASP A C 1
ATOM 1460 O O . ASP A 1 192 ? -12.318 -10.862 -2.156 1.00 98.69 192 ASP A O 1
ATOM 1464 N N . LEU A 1 193 ? -10.182 -11.206 -2.765 1.00 98.75 193 LEU A N 1
ATOM 1465 C CA . LEU A 1 193 ? -10.155 -10.334 -3.930 1.00 98.75 193 LEU A CA 1
ATOM 1466 C C . LEU A 1 193 ? -10.335 -11.163 -5.203 1.00 98.75 193 LEU A C 1
ATOM 1468 O O . LEU A 1 193 ? -9.817 -12.276 -5.350 1.00 98.75 193 LEU A O 1
ATOM 1472 N N . VAL A 1 194 ? -11.075 -10.604 -6.152 1.00 98.56 194 VAL A N 1
ATOM 1473 C CA . VAL A 1 194 ? -11.324 -11.221 -7.455 1.00 98.56 194 VAL A CA 1
ATOM 1474 C C . VAL A 1 194 ? -10.081 -11.064 -8.329 1.00 98.56 194 VAL A C 1
ATOM 1476 O O . VAL A 1 194 ? -9.521 -9.970 -8.394 1.00 98.56 194 VAL A O 1
ATOM 1479 N N . ASP A 1 195 ? -9.675 -12.131 -9.029 1.00 98.56 195 ASP A N 1
ATOM 1480 C CA . ASP A 1 195 ? -8.571 -12.100 -10.003 1.00 98.56 195 ASP A CA 1
ATOM 1481 C C . ASP A 1 195 ? -8.976 -11.323 -11.266 1.00 98.56 195 ASP A C 1
ATOM 1483 O O . ASP A 1 195 ? -9.351 -11.892 -12.293 1.00 98.56 195 ASP A O 1
ATOM 1487 N N . THR A 1 196 ? -8.971 -9.996 -11.171 1.00 98.12 196 THR A N 1
ATOM 1488 C CA . THR A 1 196 ? -9.331 -9.092 -12.263 1.00 98.12 196 THR A CA 1
ATOM 1489 C C . THR A 1 196 ? -8.298 -7.986 -12.415 1.00 98.12 196 THR A C 1
ATOM 1491 O O . THR A 1 196 ? -7.846 -7.402 -11.430 1.00 98.12 196 THR A O 1
ATOM 1494 N N . ASN A 1 197 ? -7.933 -7.684 -13.663 1.00 98.31 197 ASN A N 1
ATOM 1495 C CA . ASN A 1 197 ? -7.107 -6.526 -13.992 1.00 98.31 197 ASN A CA 1
ATOM 1496 C C . ASN A 1 197 ? -8.000 -5.285 -14.082 1.00 98.31 197 ASN A C 1
ATOM 1498 O O . ASN A 1 197 ? -8.322 -4.814 -15.175 1.00 98.31 197 ASN A O 1
ATOM 1502 N N . GLY A 1 198 ? -8.490 -4.838 -12.932 1.00 98.25 198 GLY A N 1
ATOM 1503 C CA . GLY A 1 198 ? -9.480 -3.780 -12.844 1.00 98.25 198 GLY A CA 1
ATOM 1504 C C . GLY A 1 198 ? -9.811 -3.408 -11.408 1.00 98.25 198 GLY A C 1
ATOM 1505 O O . GLY A 1 198 ? -9.433 -4.095 -10.458 1.00 98.25 198 GLY A O 1
ATOM 1506 N N . TRP A 1 199 ? -10.567 -2.322 -11.269 1.00 98.19 199 TRP A N 1
ATOM 1507 C CA . TRP A 1 199 ? -11.097 -1.892 -9.985 1.00 98.19 199 TRP A CA 1
ATOM 1508 C C . TRP A 1 199 ? -12.077 -2.908 -9.407 1.00 98.19 199 TRP A C 1
ATOM 1510 O O . TRP A 1 199 ? -12.994 -3.371 -10.088 1.00 98.19 199 TRP A O 1
ATOM 1520 N N . GLN A 1 200 ? -11.933 -3.162 -8.114 1.00 98.00 200 GLN A N 1
ATOM 1521 C CA . GLN A 1 200 ? -12.931 -3.840 -7.299 1.00 98.00 200 GLN A CA 1
ATOM 1522 C C . GLN A 1 200 ? -13.137 -3.075 -5.994 1.00 98.00 200 GLN A C 1
ATOM 1524 O O . GLN A 1 200 ? -12.186 -2.537 -5.425 1.00 98.00 200 GLN A O 1
ATOM 1529 N N . THR A 1 201 ? -14.382 -3.009 -5.535 1.00 98.00 201 THR A N 1
ATOM 1530 C CA . THR A 1 201 ? -14.745 -2.307 -4.303 1.00 98.00 201 THR A CA 1
ATOM 1531 C C . THR A 1 201 ? -14.736 -3.270 -3.128 1.00 98.00 201 THR A C 1
ATOM 1533 O O . THR A 1 201 ? -15.309 -4.356 -3.207 1.00 98.00 201 THR A O 1
ATOM 1536 N N . VAL A 1 202 ? -14.130 -2.846 -2.023 1.00 97.25 202 VAL A N 1
ATOM 1537 C CA . VAL A 1 202 ? -14.132 -3.564 -0.750 1.00 97.25 202 VAL A CA 1
ATOM 1538 C C . VAL A 1 202 ? -14.703 -2.683 0.354 1.00 97.25 202 VAL A C 1
ATOM 1540 O O . VAL A 1 202 ? -14.452 -1.475 0.408 1.00 97.25 202 VAL A O 1
ATOM 1543 N N . ALA A 1 203 ? -15.459 -3.300 1.260 1.00 96.62 203 ALA A N 1
ATOM 1544 C CA . ALA A 1 203 ? -15.838 -2.660 2.510 1.00 96.62 203 ALA A CA 1
ATOM 1545 C C . ALA A 1 203 ? -14.616 -2.593 3.433 1.00 96.62 203 ALA A C 1
ATOM 1547 O O . ALA A 1 203 ? -13.891 -3.578 3.595 1.00 96.62 203 ALA A O 1
ATOM 1548 N N . LEU A 1 204 ? -14.388 -1.431 4.039 1.00 95.25 204 LEU A N 1
ATOM 1549 C CA . LEU A 1 204 ? -13.372 -1.288 5.073 1.00 95.25 204 LEU A CA 1
ATOM 1550 C C . LEU A 1 204 ? -13.920 -1.813 6.407 1.00 95.25 204 LEU A C 1
ATOM 1552 O O . LEU A 1 204 ? -15.122 -1.690 6.648 1.00 95.25 204 LEU A O 1
ATOM 1556 N N . PRO A 1 205 ? -13.069 -2.390 7.280 1.00 93.06 205 PRO A N 1
ATOM 1557 C CA . PRO A 1 205 ? -13.487 -2.819 8.609 1.00 93.06 205 PRO A CA 1
ATOM 1558 C C . PRO A 1 205 ? -14.234 -1.710 9.347 1.00 93.06 205 PRO A C 1
ATOM 1560 O O . PRO A 1 205 ? -13.797 -0.554 9.347 1.00 93.06 205 PRO A O 1
ATOM 1563 N N . ASP A 1 206 ? -15.322 -2.067 10.028 1.00 84.69 206 ASP A N 1
ATOM 1564 C CA . ASP A 1 206 ? -16.033 -1.113 10.867 1.00 84.69 206 ASP A CA 1
ATOM 1565 C C . ASP A 1 206 ? -15.085 -0.555 11.927 1.00 84.69 206 ASP A C 1
ATOM 1567 O O . ASP A 1 206 ? -14.495 -1.282 12.729 1.00 84.69 206 ASP A O 1
ATOM 1571 N N . ALA A 1 207 ? -14.914 0.762 11.910 1.00 75.38 207 ALA A N 1
ATOM 1572 C CA . ALA A 1 207 ? -14.208 1.491 12.946 1.00 75.38 207 ALA A CA 1
ATOM 1573 C C . ALA A 1 207 ? -15.222 1.802 14.058 1.00 75.38 207 ALA A C 1
ATOM 1575 O O . ALA A 1 207 ? -16.085 2.661 13.836 1.00 75.38 207 ALA A O 1
ATOM 1576 N N . PRO A 1 208 ? -15.171 1.120 15.221 1.00 73.19 208 PRO A N 1
ATOM 1577 C CA . PRO A 1 208 ? -16.085 1.415 16.315 1.00 73.19 208 PRO A CA 1
ATOM 1578 C C . PRO A 1 208 ? -15.927 2.873 16.748 1.00 73.19 208 PRO A C 1
ATOM 1580 O O . PRO A 1 208 ? -14.841 3.451 16.649 1.00 73.19 208 PRO A O 1
ATOM 1583 N N . ALA A 1 209 ? -17.014 3.466 17.247 1.00 69.31 209 ALA A N 1
ATOM 1584 C CA . ALA A 1 209 ? -16.959 4.797 17.830 1.00 69.31 209 ALA A CA 1
ATOM 1585 C C . ALA A 1 209 ? -15.920 4.795 18.957 1.00 69.31 209 ALA A C 1
ATOM 1587 O O . ALA A 1 209 ? -16.058 4.085 19.951 1.00 69.31 209 ALA A O 1
ATOM 1588 N N . THR A 1 210 ? -14.863 5.588 18.805 1.00 70.88 210 THR A N 1
ATOM 1589 C CA . THR A 1 210 ? -13.745 5.603 19.756 1.00 70.88 210 THR A CA 1
ATOM 1590 C C . THR A 1 210 ? -14.055 6.424 21.009 1.00 70.88 210 THR A C 1
ATOM 1592 O O . THR A 1 210 ? -13.178 6.619 21.846 1.00 70.88 210 THR A O 1
ATOM 1595 N N . GLY A 1 211 ? -15.278 6.962 21.120 1.00 72.69 211 GLY A N 1
ATOM 1596 C CA . GLY A 1 211 ? -15.665 7.959 22.123 1.00 72.69 211 GLY A CA 1
ATOM 1597 C C . GLY A 1 211 ? -14.961 9.309 21.945 1.00 72.69 211 GLY A C 1
ATOM 1598 O O . GLY A 1 211 ? -15.200 10.233 22.716 1.00 72.69 211 GLY A O 1
ATOM 1599 N N . VAL A 1 212 ? -14.101 9.430 20.931 1.00 74.50 212 VAL A N 1
ATOM 1600 C CA . VAL A 1 212 ? -13.398 10.659 20.584 1.00 74.50 212 VAL A CA 1
ATOM 1601 C C . VAL A 1 212 ? -14.239 11.407 19.550 1.00 74.50 212 VAL A C 1
ATOM 1603 O O . VAL A 1 212 ? -14.630 10.795 18.553 1.00 74.50 212 VAL A O 1
ATOM 1606 N N . PRO A 1 213 ? -14.533 12.702 19.771 1.00 77.62 213 PRO A N 1
ATOM 1607 C CA . PRO A 1 213 ? -15.198 13.534 18.779 1.00 77.62 213 PRO A CA 1
ATOM 1608 C C . PRO A 1 213 ? -14.516 13.444 17.410 1.00 77.62 213 PRO A C 1
ATOM 1610 O O . PRO A 1 213 ? -13.292 13.506 17.326 1.00 77.62 213 PRO A O 1
ATOM 1613 N N . GLU A 1 214 ? -15.303 13.335 16.339 1.00 72.69 214 GLU A N 1
ATOM 1614 C CA . GLU A 1 214 ? -14.782 13.119 14.981 1.00 72.69 214 GLU A CA 1
ATOM 1615 C C . GLU A 1 214 ? -13.804 14.214 14.531 1.00 72.69 214 GLU A C 1
ATOM 1617 O O . GLU A 1 214 ? -12.797 13.909 13.906 1.00 72.69 214 GLU A O 1
ATOM 1622 N N . HIS A 1 215 ? -14.012 15.464 14.957 1.00 76.12 215 HIS A N 1
ATOM 1623 C CA . HIS A 1 215 ? -13.105 16.583 14.666 1.00 76.12 215 HIS A CA 1
ATOM 1624 C C . HIS A 1 215 ? -11.707 16.459 15.308 1.00 76.12 215 HIS A C 1
ATOM 1626 O O . HIS A 1 215 ? -10.817 17.236 14.977 1.00 76.12 215 HIS A O 1
ATOM 1632 N N . LEU A 1 216 ? -11.509 15.522 16.242 1.00 76.44 216 LEU A N 1
ATOM 1633 C CA . LEU A 1 216 ? -10.205 15.200 16.837 1.00 76.44 216 LEU A CA 1
ATOM 1634 C C . LEU A 1 216 ? -9.550 13.974 16.183 1.00 76.44 216 LEU A C 1
ATOM 1636 O O . LEU A 1 216 ? -8.449 13.578 16.570 1.00 76.44 216 LEU A O 1
ATOM 1640 N N . ILE A 1 217 ? -10.223 13.343 15.220 1.00 80.25 217 ILE A N 1
ATOM 1641 C CA . ILE A 1 217 ? -9.657 12.271 14.409 1.00 80.25 217 ILE A CA 1
ATOM 1642 C C . ILE A 1 217 ? -8.903 12.927 13.260 1.00 80.25 217 ILE A C 1
ATOM 1644 O O . ILE A 1 217 ? -9.503 13.582 12.414 1.00 80.25 217 ILE A O 1
ATOM 1648 N N . TRP A 1 218 ? -7.585 12.740 13.222 1.00 84.38 218 TRP A N 1
ATOM 1649 C CA . TRP A 1 218 ? -6.761 13.351 12.182 1.00 84.38 218 TRP A CA 1
ATOM 1650 C C . TRP A 1 218 ? -6.922 12.629 10.843 1.00 84.38 218 TRP A C 1
ATOM 1652 O O . TRP A 1 218 ? -7.160 13.248 9.811 1.00 84.38 218 TRP A O 1
ATOM 1662 N N . ALA A 1 219 ? -6.801 11.302 10.861 1.00 89.81 219 ALA A N 1
ATOM 1663 C CA . ALA A 1 219 ? -7.011 10.455 9.694 1.00 89.81 219 ALA A CA 1
ATOM 1664 C C . ALA A 1 219 ? -7.140 8.987 10.098 1.00 89.81 219 ALA A C 1
ATOM 1666 O O . ALA A 1 219 ? -6.758 8.590 11.206 1.00 89.81 219 ALA A O 1
ATOM 1667 N N . ARG A 1 220 ? -7.600 8.157 9.159 1.00 92.62 220 ARG A N 1
ATOM 1668 C CA . ARG A 1 220 ? -7.398 6.709 9.217 1.00 92.62 220 ARG A CA 1
ATOM 1669 C C . ARG A 1 220 ? -6.470 6.253 8.107 1.00 92.62 220 ARG A C 1
ATOM 1671 O O . ARG A 1 220 ? -6.463 6.802 7.003 1.00 92.62 220 ARG A O 1
ATOM 1678 N N . LEU A 1 221 ? -5.700 5.229 8.440 1.00 95.19 221 LEU A N 1
ATOM 1679 C CA . LEU A 1 221 ? -4.799 4.529 7.544 1.00 95.19 221 LEU A CA 1
ATOM 1680 C C . LEU A 1 221 ? -5.329 3.106 7.381 1.00 95.19 221 LEU A C 1
ATOM 1682 O O . LEU A 1 221 ? -5.662 2.444 8.369 1.00 95.19 221 LEU A O 1
ATOM 1686 N N . LEU A 1 222 ? -5.410 2.652 6.139 1.00 97.56 222 LEU A N 1
ATOM 1687 C CA . LEU A 1 222 ? -5.700 1.271 5.803 1.00 97.56 222 LEU A CA 1
ATOM 1688 C C . LEU A 1 222 ? -4.377 0.529 5.668 1.00 97.56 222 LEU A C 1
ATOM 1690 O O . LEU A 1 222 ? -3.538 0.925 4.867 1.00 97.56 222 LEU A O 1
ATOM 1694 N N . VAL A 1 223 ? -4.212 -0.552 6.421 1.00 98.25 223 VAL A N 1
ATOM 1695 C CA . VAL A 1 223 ? -3.121 -1.509 6.232 1.00 98.25 223 VAL A CA 1
ATOM 1696 C C . VAL A 1 223 ? -3.669 -2.747 5.537 1.00 98.25 223 VAL A C 1
ATOM 1698 O O . VAL A 1 223 ? -4.648 -3.334 5.997 1.00 98.25 223 VAL A O 1
ATOM 1701 N N . ILE A 1 224 ? -3.020 -3.141 4.452 1.00 98.81 224 ILE A N 1
ATOM 1702 C CA . ILE A 1 224 ? -3.311 -4.312 3.636 1.00 98.81 224 ILE A CA 1
ATOM 1703 C C . ILE A 1 224 ? -2.173 -5.305 3.862 1.00 98.81 224 ILE A C 1
ATOM 1705 O O . ILE A 1 224 ? -1.029 -5.029 3.516 1.00 98.81 224 ILE A O 1
ATOM 1709 N N . GLU A 1 225 ? -2.485 -6.449 4.461 1.00 98.81 22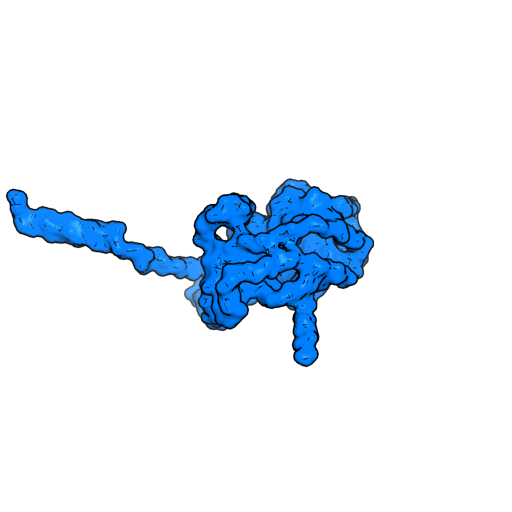5 GLU A N 1
ATOM 1710 C CA . GLU A 1 225 ? -1.553 -7.563 4.665 1.00 98.81 225 GLU A CA 1
ATOM 1711 C C . GLU A 1 225 ? -1.866 -8.677 3.663 1.00 98.81 225 GLU A C 1
ATOM 1713 O O . GLU A 1 225 ? -3.011 -9.129 3.594 1.00 98.81 225 GLU A O 1
ATOM 1718 N N . ILE A 1 226 ? -0.870 -9.131 2.900 1.00 98.88 226 ILE A N 1
ATOM 1719 C CA . ILE A 1 226 ? -1.038 -10.224 1.929 1.00 98.88 226 ILE A CA 1
ATOM 1720 C C . ILE A 1 226 ? -1.144 -11.556 2.683 1.00 98.88 226 ILE A C 1
ATOM 1722 O O . ILE A 1 226 ? -0.216 -11.938 3.390 1.00 98.88 226 ILE A O 1
ATOM 1726 N N . LEU A 1 227 ? -2.249 -12.287 2.520 1.00 98.88 227 LEU A N 1
ATOM 1727 C CA . LEU A 1 227 ? -2.464 -13.591 3.166 1.00 98.88 227 LEU A CA 1
ATOM 1728 C C . LEU A 1 227 ? -2.391 -14.768 2.187 1.00 98.88 227 LEU A C 1
ATOM 1730 O O . LEU A 1 227 ? -1.954 -15.852 2.561 1.00 98.88 227 LEU A O 1
ATOM 1734 N N . ASP A 1 228 ? -2.838 -14.560 0.951 1.00 98.88 228 ASP A N 1
ATOM 1735 C CA . ASP A 1 228 ? -2.795 -15.541 -0.137 1.00 98.88 228 ASP A CA 1
ATOM 1736 C C . ASP A 1 228 ? -2.681 -14.805 -1.477 1.00 98.88 228 ASP A C 1
ATOM 1738 O O . ASP A 1 228 ? -3.035 -13.624 -1.578 1.00 98.88 228 ASP A O 1
ATOM 1742 N N . ILE A 1 229 ? -2.233 -15.502 -2.518 1.00 98.88 229 ILE A N 1
ATOM 1743 C CA . ILE A 1 229 ? -1.964 -14.929 -3.838 1.00 98.88 229 ILE A CA 1
ATOM 1744 C C . ILE A 1 229 ? -2.548 -15.762 -4.984 1.00 98.88 229 ILE A C 1
ATOM 1746 O O . ILE A 1 229 ? -2.650 -16.987 -4.925 1.00 98.88 229 ILE A O 1
ATOM 1750 N N . TYR A 1 230 ? -2.860 -15.092 -6.089 1.00 98.81 230 TYR A N 1
ATOM 1751 C CA . TYR A 1 230 ? -2.890 -15.719 -7.401 1.00 98.81 230 TYR A CA 1
ATOM 1752 C C . TYR A 1 230 ? -1.469 -15.722 -7.956 1.00 98.81 230 TYR A C 1
ATOM 1754 O O . TYR A 1 230 ? -0.845 -14.667 -8.100 1.00 98.81 230 TYR A O 1
ATOM 1762 N N . LYS A 1 231 ? -0.953 -16.913 -8.265 1.00 98.56 231 LYS A N 1
ATOM 1763 C CA . LYS A 1 231 ? 0.411 -17.066 -8.766 1.00 98.56 231 LYS A CA 1
ATOM 1764 C C . LYS A 1 231 ? 0.556 -16.448 -10.162 1.00 98.56 231 LYS A C 1
ATOM 1766 O O . LYS A 1 231 ? -0.296 -16.639 -11.038 1.00 98.56 231 LYS A O 1
ATOM 1771 N N . GLY A 1 232 ? 1.626 -15.683 -10.346 1.00 98.25 232 GLY A N 1
ATOM 1772 C CA . GLY A 1 232 ? 2.080 -15.175 -11.630 1.00 98.25 232 GLY A CA 1
ATOM 1773 C C . GLY A 1 232 ? 2.755 -16.258 -12.464 1.00 98.25 232 GLY A C 1
ATOM 1774 O O . GLY A 1 232 ? 3.191 -17.287 -11.953 1.00 98.25 232 GLY A O 1
ATOM 1775 N N . THR A 1 233 ? 2.852 -16.036 -13.771 1.00 98.38 233 THR A N 1
ATOM 1776 C CA . THR A 1 233 ? 3.513 -16.993 -14.674 1.00 98.38 233 THR A CA 1
ATOM 1777 C C . THR A 1 233 ? 5.031 -16.838 -14.739 1.00 98.38 233 THR A C 1
ATOM 1779 O O . THR A 1 233 ? 5.682 -17.675 -15.361 1.00 98.38 233 THR A O 1
ATOM 1782 N N . HIS A 1 234 ? 5.598 -15.771 -14.164 1.00 97.75 234 HIS A N 1
ATOM 1783 C CA . HIS A 1 234 ? 7.015 -15.452 -14.339 1.00 97.75 234 HIS A CA 1
ATOM 1784 C C . HIS A 1 234 ? 7.685 -14.857 -13.097 1.00 97.75 234 HIS A C 1
ATOM 1786 O O . HIS A 1 234 ? 8.744 -15.333 -12.707 1.00 97.75 234 HIS A O 1
ATOM 1792 N N . TYR A 1 235 ? 7.120 -13.795 -12.526 1.00 96.81 235 TYR A N 1
ATOM 1793 C CA . TYR A 1 235 ? 7.708 -13.083 -11.393 1.00 96.81 235 TYR A CA 1
ATOM 1794 C C . TYR A 1 235 ? 7.080 -13.552 -10.086 1.00 96.81 235 TYR A C 1
ATOM 1796 O O . TYR A 1 235 ? 5.879 -13.839 -10.030 1.00 96.81 235 TYR A O 1
ATOM 1804 N N . ASP A 1 236 ? 7.907 -13.622 -9.049 1.00 96.81 236 ASP A N 1
ATOM 1805 C CA . ASP A 1 236 ? 7.477 -14.013 -7.713 1.00 96.81 236 ASP A CA 1
ATOM 1806 C C . ASP A 1 236 ? 6.963 -12.823 -6.903 1.00 96.81 236 ASP A C 1
ATOM 1808 O O . ASP A 1 236 ? 6.212 -13.049 -5.965 1.00 96.81 236 ASP A O 1
ATOM 1812 N N . ASP A 1 237 ? 7.232 -11.591 -7.316 1.00 97.44 237 ASP A N 1
ATOM 1813 C CA . ASP A 1 237 ? 6.782 -10.399 -6.609 1.00 97.44 237 ASP A CA 1
ATOM 1814 C C . ASP A 1 237 ? 5.255 -10.234 -6.677 1.00 97.44 237 ASP A C 1
ATOM 1816 O O . ASP A 1 237 ? 4.614 -10.462 -7.717 1.00 97.44 237 ASP A O 1
ATOM 1820 N N . THR A 1 238 ? 4.659 -9.824 -5.556 1.00 98.75 238 THR A N 1
ATOM 1821 C CA . THR A 1 238 ? 3.234 -9.479 -5.458 1.00 98.75 238 THR A CA 1
ATOM 1822 C C . THR A 1 238 ? 3.033 -7.968 -5.503 1.00 98.75 238 THR A C 1
ATOM 1824 O O . THR A 1 238 ? 3.625 -7.230 -4.717 1.00 98.75 238 THR A O 1
ATOM 1827 N N . LEU A 1 239 ? 2.149 -7.508 -6.397 1.00 98.69 239 LEU A N 1
ATOM 1828 C CA . LEU A 1 239 ? 1.931 -6.080 -6.643 1.00 98.69 239 LEU A CA 1
ATOM 1829 C C . LEU A 1 239 ? 0.497 -5.623 -6.363 1.00 98.69 239 LEU A C 1
ATOM 1831 O O . LEU A 1 239 ? -0.466 -6.382 -6.517 1.00 98.69 239 LEU A O 1
ATOM 1835 N N . ILE A 1 240 ? 0.367 -4.345 -6.008 1.00 98.81 240 ILE A N 1
ATOM 1836 C CA . ILE A 1 240 ? -0.896 -3.601 -5.940 1.00 98.81 240 ILE A CA 1
ATOM 1837 C C . ILE A 1 240 ? -0.693 -2.303 -6.719 1.00 98.81 240 ILE A C 1
ATOM 1839 O O . ILE A 1 240 ? 0.171 -1.503 -6.366 1.00 98.81 240 ILE A O 1
ATOM 1843 N N . SER A 1 241 ? -1.476 -2.112 -7.782 1.00 98.75 241 SER A N 1
ATOM 1844 C CA . SER A 1 241 ? -1.361 -0.928 -8.640 1.00 98.75 241 SER A CA 1
ATOM 1845 C C . SER A 1 241 ? -1.988 0.292 -8.003 1.00 98.75 241 SER A C 1
ATOM 1847 O O . SER A 1 241 ? -1.411 1.357 -8.062 1.00 98.75 241 SER A O 1
ATOM 1849 N N . GLU A 1 242 ? -3.160 0.147 -7.386 1.00 98.56 242 GLU A N 1
ATOM 1850 C CA . GLU A 1 242 ? -3.863 1.291 -6.817 1.00 98.56 242 GLU A CA 1
ATOM 1851 C C . GLU A 1 242 ? -4.787 0.892 -5.661 1.00 98.56 242 GLU A C 1
ATOM 1853 O O . GLU A 1 242 ? -5.399 -0.180 -5.658 1.00 98.56 242 GLU A O 1
ATOM 1858 N N . VAL A 1 243 ? -4.950 1.806 -4.709 1.00 98.38 243 VAL A N 1
ATOM 1859 C CA . VAL A 1 243 ? -5.920 1.770 -3.621 1.00 98.38 243 VAL A CA 1
ATOM 1860 C C . VAL A 1 243 ? -6.440 3.180 -3.417 1.00 98.38 243 VAL A C 1
ATOM 1862 O O . VAL A 1 243 ? -5.676 4.102 -3.146 1.00 98.38 243 VAL A O 1
ATOM 1865 N N . GLN A 1 244 ? -7.754 3.356 -3.507 1.00 97.19 244 GLN A N 1
ATOM 1866 C CA . GLN A 1 244 ? -8.361 4.667 -3.324 1.00 97.19 244 GLN A CA 1
ATOM 1867 C C . GLN A 1 244 ? -9.570 4.586 -2.398 1.00 97.19 244 GLN A C 1
ATOM 1869 O O . GLN A 1 244 ? -10.428 3.719 -2.602 1.00 97.19 244 GLN A O 1
ATOM 1874 N N . PRO A 1 245 ? -9.674 5.475 -1.394 1.00 95.38 245 PRO A N 1
ATOM 1875 C CA . PRO A 1 245 ? -10.900 5.598 -0.625 1.00 95.38 245 PRO A CA 1
ATOM 1876 C C . PRO A 1 245 ? -12.045 6.008 -1.553 1.00 95.38 245 PRO A C 1
ATOM 1878 O O . PRO A 1 245 ? -11.874 6.827 -2.454 1.00 95.38 245 PRO A O 1
ATOM 1881 N N . ILE A 1 246 ? -13.222 5.436 -1.328 1.00 94.06 246 ILE A N 1
ATOM 1882 C CA . ILE A 1 246 ? -14.451 5.931 -1.941 1.00 94.06 246 ILE A CA 1
ATOM 1883 C C . ILE A 1 246 ? -15.016 6.949 -0.962 1.00 94.06 246 ILE A C 1
ATOM 1885 O O . ILE A 1 246 ? -15.388 6.589 0.158 1.00 94.06 246 ILE A O 1
ATOM 1889 N N . GLU A 1 247 ? -15.019 8.218 -1.365 1.00 82.38 247 GLU A N 1
ATOM 1890 C CA . GLU A 1 247 ? -15.611 9.286 -0.567 1.00 82.38 247 GLU A CA 1
ATOM 1891 C C . GLU A 1 247 ? -17.075 8.952 -0.288 1.00 82.38 247 GLU A C 1
ATOM 1893 O O . GLU A 1 247 ? -17.818 8.514 -1.173 1.00 82.38 247 GLU A O 1
ATOM 1898 N N . ASN A 1 248 ? -17.485 9.125 0.968 1.00 67.81 248 ASN A N 1
ATOM 1899 C CA . ASN A 1 248 ? -18.898 9.069 1.286 1.00 67.81 248 ASN A CA 1
ATOM 1900 C C . ASN A 1 248 ? -19.509 10.275 0.568 1.00 67.81 248 ASN A C 1
ATOM 1902 O O . ASN A 1 248 ? -19.105 11.403 0.831 1.00 67.81 248 ASN A O 1
ATOM 1906 N N . SER A 1 249 ? -20.415 10.051 -0.382 1.00 50.94 249 SER A N 1
ATOM 1907 C CA . SER A 1 249 ? -21.213 11.147 -0.916 1.00 50.94 249 SER A CA 1
ATOM 1908 C C . SER A 1 249 ? -22.039 11.682 0.248 1.00 50.94 249 SER A C 1
ATOM 1910 O O . SER A 1 249 ? -23.008 11.032 0.651 1.00 50.94 249 SER A O 1
ATOM 1912 N N . ASP A 1 250 ? -21.610 12.797 0.829 1.00 44.59 250 ASP A N 1
ATOM 19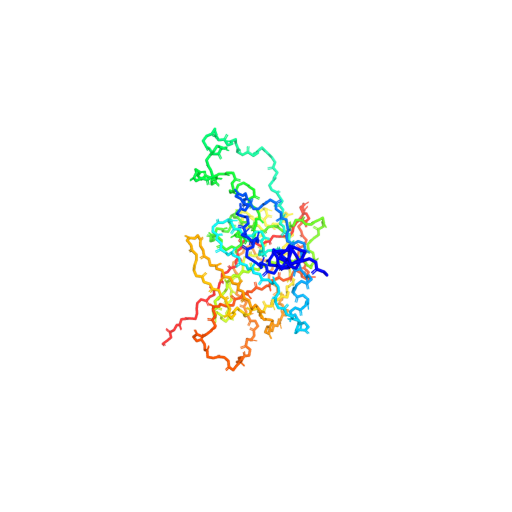13 C CA . ASP A 1 250 ? -22.409 13.524 1.802 1.00 44.59 250 ASP A CA 1
ATOM 1914 C C . ASP A 1 250 ? -23.750 13.855 1.129 1.00 44.59 250 ASP A C 1
ATOM 1916 O O . ASP A 1 250 ? -23.794 14.470 0.059 1.00 44.59 250 ASP A O 1
ATOM 1920 N N . GLY A 1 251 ? -24.832 13.336 1.712 1.00 36.56 251 GLY A N 1
ATOM 1921 C CA . GLY A 1 251 ? -26.197 13.768 1.425 1.00 36.56 251 GLY A CA 1
ATOM 1922 C C . GLY A 1 251 ? -26.545 14.999 2.242 1.00 36.56 251 GLY A C 1
ATOM 1923 O O . GLY A 1 251 ? -26.044 15.099 3.385 1.00 36.56 251 GLY A O 1
#

Radius of gyration: 21.02 Å; Cα contacts (8 Å, |Δi|>4): 573; chains: 1; bounding box: 61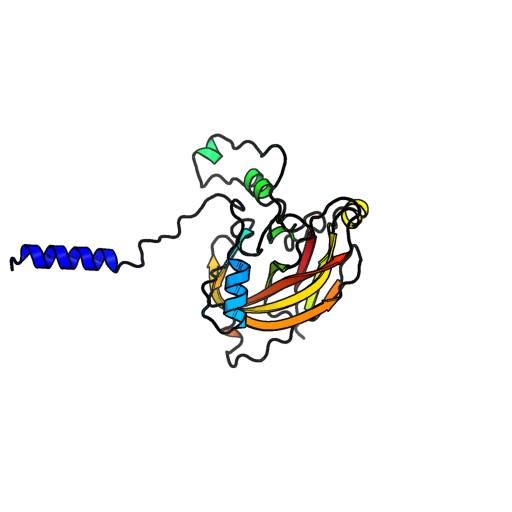×41×67 Å

Nearest PDB structures (foldseek):
  6wby-assembly1_A  TM=6.351E-01  e=1.345E-03  Mycobacteroides abscessus
  6wbx-assembly1_A  TM=3.863E-01  e=2.881E-04  Mycobacteroides abscessus
  7o1n-assembly1_A  TM=5.363E-01  e=2.180E-02  Homo sapiens
  4gej-assembly7_G  TM=1.956E-01  e=1.369E-01  Homo sapiens
  4gej-assembly10_J  TM=2.114E-01  e=1.635E-01  Homo sapiens

InterPro domains:
  IPR057561 NAD glycohydrolase, translocation F5/8 type C domain [NF047619] (102-244)
  IPR057561 NAD glycohydrolase, translocation F5/8 type C domain [PF25302] (101-244)

Secondary structure (DSSP, 8-state):
--HHHHHHHHHHHHHTT-GGG-------STT-S--TTHHHHHHHHHTT------EEEESSTTGGGGBS--PPP-SPPPPPPHHHHH-TTS--HHHHHHHTTTSGGGGSSS-TTS-EE--SSSS-TT-EEEEE-TT-SEEEEEEB-TT-HHHHHHSBEEEEEEEEEEEEEEEEE-SSEEEEEEEEEEEEEEEEPP--SSEEEEEPPP----SS-GGG--EEEEEEEEEEEEPPSS---BEEEEEEEE-----